Protein AF-A0AAV9IKW8-F1 (afdb_monomer)

Mean predicted aligned error: 5.94 Å

Secondary structure (DSSP, 8-state):
-HHHHHHHTHHHHTTSS--SEEEEE-S-B--HHHHHHHHHHHHTT-SEEEEEEB-TTSBB--TTT-EETTSPBPPS-BTTTTSSSHHHHHHHHTT-EEEEEE--SSEEEEESHHHHTS--------TTTT-----HHHHHHHHHHHTT---EEEEEEEEEBSSTTHHHHHHHHT---PPPPP-TTTTTT----SEEEE-PPPSS-SS-------EEEES--

Organism: NCBI:txid3028027

Sequence (221 aa):
MANLRNAALRPLFENIFPADIVVFINDVFFCASDLAQSIEHLQRGANMVCGLDFDKRISFYDTWVARDLSGKALNNRQKCDMFPSVEDRKLCLQGGCVPVYSCWNGIVAFQAWPLTEHRLRFRLADATSNECPCSECTLFCKDLWNVGAKNICIDSRLRVSYESKVFPMAREFMNSSSSRMDTEELFINVTKPEKFLCEPLNLSSTNLHPFRKQAYWSSTD

pLDDT: mean 87.9, std 14.32, range [33.75, 98.5]

InterPro domains:
  IPR021047 Mannosyltransferase 1, CMT1 [PF11735] (1-143)
  IPR021047 Mannosyltransferase 1, CMT1 [PTHR34144] (1-167)

Solvent-accessible surface area (backbone atoms only — not comparable to full-atom values): 12169 Å² total; per-residue (Å²): 108,27,71,60,56,46,59,72,42,38,45,49,73,70,63,75,45,82,61,68,63,46,75,53,71,54,86,50,46,69,52,70,71,34,50,54,56,48,51,51,43,47,78,66,65,32,32,32,37,18,27,42,24,38,38,94,82,49,20,40,55,56,34,88,42,22,20,35,45,72,18,44,64,35,40,78,24,46,78,44,65,20,43,88,48,70,65,49,22,52,38,32,59,44,55,24,66,32,63,25,53,24,54,44,30,60,29,32,39,30,54,29,57,54,43,66,77,67,59,54,67,50,44,76,49,49,74,88,79,67,46,70,36,40,52,30,55,33,50,40,30,44,52,33,44,72,73,66,49,58,36,28,26,35,28,55,61,26,49,31,10,72,41,82,80,42,31,62,52,52,54,60,77,64,66,58,97,63,80,77,64,83,68,80,70,73,63,66,87,73,67,82,38,73,36,30,59,34,61,58,49,73,93,64,93,68,95,75,76,98,78,72,71,73,44,76,38,74,55,81,125

Nearest PDB structures (foldseek):
  8smp-assembly1_A  TM=6.089E-01  e=1.117E-02  Xenopus laevis
  8x7s-assembly1_C-2  TM=5.260E-01  e=7.146E-03  Thermosynechococcus vestitus BP-1
  2y6p-assembly2_C-2  TM=4.581E-01  e=5.194E-03  Aquifex aeolicus
  7x8k-assembly1_A  TM=5.107E-01  e=4.846E-02  Arabidopsis thaliana
  7d74-assembly1_G  TM=4.889E-01  e=6.255E-02  Homo sapiens

Radius of gyration: 16.93 Å; Cα contacts (8 Å, |Δi|>4): 448; chains: 1; bounding box: 51×36×40 Å

Structure (mmCIF, N/CA/C/O backbone):
data_AF-A0AAV9IKW8-F1
#
_entry.id   AF-A0AAV9IKW8-F1
#
loop_
_atom_site.group_PDB
_atom_site.id
_atom_site.type_symbol
_atom_site.label_atom_id
_atom_site.label_alt_id
_atom_site.label_comp_id
_atom_site.label_asym_id
_atom_site.label_entity_id
_atom_site.label_seq_id
_atom_site.pdbx_PDB_ins_code
_atom_site.Cartn_x
_atom_site.Cartn_y
_atom_site.Cartn_z
_atom_site.occupancy
_atom_site.B_iso_or_equiv
_atom_site.auth_seq_id
_atom_site.auth_comp_id
_atom_site.auth_asym_id
_atom_site.auth_atom_id
_atom_site.pdbx_PDB_model_num
ATOM 1 N N . MET A 1 1 ? 13.239 -7.177 2.975 1.00 84.88 1 MET A N 1
ATOM 2 C CA . MET A 1 1 ? 13.084 -8.575 2.489 1.00 84.88 1 MET A CA 1
ATOM 3 C C . MET A 1 1 ? 13.037 -8.706 0.955 1.00 84.88 1 MET A C 1
ATOM 5 O O . MET A 1 1 ? 12.568 -9.722 0.444 1.00 84.88 1 MET A O 1
ATOM 9 N N . ALA A 1 2 ? 13.591 -7.751 0.195 1.00 92.94 2 ALA A N 1
ATOM 10 C CA . ALA A 1 2 ? 13.437 -7.686 -1.264 1.00 92.94 2 ALA A CA 1
ATOM 11 C C . ALA A 1 2 ? 13.792 -8.983 -2.019 1.00 92.94 2 ALA A C 1
ATOM 13 O O . ALA A 1 2 ? 12.971 -9.504 -2.773 1.00 92.94 2 ALA A O 1
ATOM 14 N N . ASN A 1 3 ? 14.974 -9.553 -1.759 1.00 94.38 3 ASN A N 1
ATOM 15 C CA . ASN A 1 3 ? 15.437 -10.759 -2.453 1.00 94.38 3 ASN A CA 1
ATOM 16 C C . ASN A 1 3 ? 14.502 -11.960 -2.255 1.00 94.38 3 ASN A C 1
ATOM 18 O O . ASN A 1 3 ? 14.260 -12.702 -3.204 1.00 94.38 3 ASN A O 1
ATOM 22 N N . LEU A 1 4 ? 13.940 -12.135 -1.053 1.00 95.62 4 LEU A N 1
ATOM 23 C CA . LEU A 1 4 ? 13.033 -13.248 -0.776 1.00 95.62 4 LEU A CA 1
ATOM 24 C C . LEU A 1 4 ? 11.687 -13.069 -1.487 1.00 95.62 4 LEU A C 1
ATOM 26 O O . LEU A 1 4 ? 11.177 -14.022 -2.070 1.00 95.62 4 LEU A O 1
ATOM 30 N N . ARG A 1 5 ? 11.139 -11.846 -1.502 1.00 96.50 5 ARG A N 1
ATOM 31 C CA . ARG A 1 5 ? 9.894 -11.545 -2.229 1.00 96.50 5 ARG A CA 1
ATOM 32 C C . ARG A 1 5 ? 10.061 -11.768 -3.731 1.00 96.50 5 ARG A C 1
ATOM 34 O O . ARG A 1 5 ? 9.211 -12.393 -4.355 1.00 96.50 5 ARG A O 1
ATOM 41 N N . ASN A 1 6 ? 11.187 -11.332 -4.294 1.00 98.06 6 ASN A N 1
ATOM 42 C CA . ASN A 1 6 ? 11.507 -11.583 -5.698 1.00 98.06 6 ASN A CA 1
ATOM 43 C C . ASN A 1 6 ? 11.687 -13.079 -5.990 1.00 98.06 6 ASN A C 1
ATOM 45 O O . ASN A 1 6 ? 11.251 -13.549 -7.035 1.00 98.06 6 ASN A O 1
ATOM 49 N N . ALA A 1 7 ? 12.297 -13.839 -5.076 1.00 98.00 7 ALA A N 1
ATOM 50 C CA . ALA A 1 7 ? 12.423 -15.285 -5.231 1.00 98.00 7 ALA A CA 1
ATOM 51 C C . ALA A 1 7 ? 11.052 -15.982 -5.232 1.00 98.00 7 ALA A C 1
ATOM 53 O O . ALA A 1 7 ? 10.828 -16.852 -6.069 1.00 98.00 7 ALA A O 1
ATOM 54 N N . ALA A 1 8 ? 10.130 -15.565 -4.357 1.00 97.06 8 ALA A N 1
ATOM 55 C CA . ALA A 1 8 ? 8.763 -16.087 -4.315 1.00 97.06 8 ALA A CA 1
ATOM 56 C C . ALA A 1 8 ? 7.964 -15.771 -5.594 1.00 97.06 8 ALA A C 1
ATOM 58 O O . ALA A 1 8 ? 7.141 -16.574 -6.019 1.00 97.06 8 ALA A O 1
ATOM 59 N N . LEU A 1 9 ? 8.241 -14.633 -6.237 1.00 98.00 9 LEU A N 1
ATOM 60 C CA . LEU A 1 9 ? 7.587 -14.207 -7.479 1.00 98.00 9 LEU A CA 1
ATOM 61 C C . LEU A 1 9 ? 8.232 -14.759 -8.756 1.00 98.00 9 LEU A C 1
ATOM 63 O O . LEU A 1 9 ? 7.746 -14.487 -9.853 1.00 98.00 9 LEU A O 1
ATOM 67 N N . ARG A 1 10 ? 9.299 -15.556 -8.649 1.00 97.81 10 ARG A N 1
ATOM 68 C CA . ARG A 1 10 ? 9.989 -16.120 -9.815 1.00 97.81 10 ARG A CA 1
ATOM 69 C C . ARG A 1 10 ? 9.056 -16.863 -10.787 1.00 97.81 10 ARG A C 1
ATOM 71 O O . ARG A 1 10 ? 9.177 -16.592 -11.978 1.00 97.81 10 ARG A O 1
ATOM 78 N N . PRO A 1 11 ? 8.091 -17.699 -10.342 1.00 97.50 11 PRO A N 1
ATOM 79 C CA . PRO A 1 11 ? 7.174 -18.370 -11.267 1.00 97.50 11 PRO A CA 1
ATOM 80 C C . PRO A 1 11 ? 6.348 -17.405 -12.129 1.00 97.50 11 PRO A C 1
ATOM 82 O O . PRO A 1 11 ? 6.061 -17.719 -13.282 1.00 97.50 11 PRO A O 1
ATOM 85 N N . LEU A 1 12 ? 6.007 -16.225 -11.598 1.00 97.38 12 LEU A N 1
ATOM 86 C CA . LEU A 1 12 ? 5.336 -15.166 -12.352 1.00 97.38 12 LEU A CA 1
ATOM 87 C C . LEU A 1 12 ? 6.302 -14.507 -13.348 1.00 97.38 12 LEU A C 1
ATOM 89 O O . LEU A 1 12 ? 5.959 -14.300 -14.507 1.00 97.38 12 LEU A O 1
ATOM 93 N N . PHE A 1 13 ? 7.530 -14.203 -12.919 1.00 97.12 13 PHE A N 1
ATOM 94 C CA . PHE A 1 13 ? 8.538 -13.552 -13.767 1.00 97.12 13 PHE A CA 1
ATOM 95 C C . PHE A 1 13 ? 8.996 -14.416 -14.945 1.00 97.12 13 PHE A C 1
ATOM 97 O O . PHE A 1 13 ? 9.332 -13.885 -15.999 1.00 97.12 13 PHE A O 1
ATOM 104 N N . GLU A 1 14 ? 9.026 -15.732 -14.752 1.00 96.19 14 GLU A N 1
ATOM 105 C CA . GLU A 1 14 ? 9.415 -16.724 -15.759 1.00 96.19 14 GLU A CA 1
ATOM 106 C C . GLU A 1 14 ? 8.219 -17.218 -16.587 1.00 96.19 14 GLU A C 1
ATOM 108 O O . GLU A 1 14 ? 8.377 -18.106 -17.420 1.00 96.19 14 GLU A O 1
ATOM 113 N N . ASN A 1 15 ? 7.027 -16.644 -16.374 1.00 93.19 15 ASN A N 1
ATOM 114 C CA . ASN A 1 15 ? 5.781 -17.026 -17.041 1.00 93.19 15 ASN A CA 1
ATOM 115 C C . ASN A 1 15 ? 5.429 -18.524 -16.890 1.00 93.19 15 ASN A C 1
ATOM 117 O O . ASN A 1 15 ? 4.788 -19.118 -17.754 1.00 93.19 15 ASN A O 1
ATOM 121 N N . ILE A 1 16 ? 5.858 -19.140 -15.784 1.00 97.00 16 ILE A N 1
ATOM 122 C CA . ILE A 1 16 ? 5.523 -20.522 -15.409 1.00 97.00 16 ILE A CA 1
ATOM 123 C C . ILE A 1 16 ? 4.109 -20.569 -14.821 1.00 97.00 16 ILE A C 1
ATOM 125 O O . ILE A 1 16 ? 3.360 -21.512 -15.067 1.00 97.00 16 ILE A O 1
ATOM 129 N N . PHE A 1 17 ? 3.747 -19.544 -14.047 1.00 95.75 17 PHE A N 1
ATOM 130 C CA . PHE A 1 17 ? 2.418 -19.370 -13.474 1.00 95.75 17 PHE A CA 1
ATOM 131 C C . PHE A 1 17 ? 1.903 -17.961 -13.801 1.00 95.75 17 PHE A C 1
ATOM 133 O O . PHE A 1 17 ? 2.263 -17.009 -13.098 1.00 95.75 17 PHE A O 1
ATOM 140 N N . PRO A 1 18 ? 1.104 -17.798 -14.872 1.00 94.62 18 PRO A N 1
ATOM 141 C CA . PRO A 1 18 ? 0.469 -16.523 -15.164 1.00 94.62 18 PRO A CA 1
ATOM 142 C C . PRO A 1 18 ? -0.596 -16.236 -14.102 1.00 94.62 18 PRO A C 1
ATOM 144 O O . PRO A 1 18 ? -1.413 -17.096 -13.774 1.00 94.62 18 PRO A O 1
ATOM 147 N N . ALA A 1 19 ? -0.575 -15.024 -13.557 1.00 96.44 19 ALA A N 1
ATOM 148 C CA . ALA A 1 19 ? -1.540 -14.562 -12.572 1.00 96.44 19 ALA A CA 1
ATOM 149 C C . ALA A 1 19 ? -1.878 -13.100 -12.842 1.00 96.44 19 ALA A C 1
ATOM 151 O O . ALA A 1 19 ? -0.979 -12.318 -13.142 1.00 96.44 19 ALA A O 1
ATOM 152 N N . ASP A 1 20 ? -3.147 -12.733 -12.675 1.00 96.56 20 ASP A N 1
ATOM 153 C CA . ASP A 1 20 ? -3.602 -11.341 -12.778 1.00 96.56 20 ASP A CA 1
ATOM 154 C C . ASP A 1 20 ? -3.430 -10.589 -11.453 1.00 96.56 20 ASP A C 1
ATOM 156 O O . ASP A 1 20 ? -3.232 -9.376 -11.428 1.00 96.56 20 ASP A O 1
ATOM 160 N N . ILE A 1 21 ? -3.491 -11.316 -10.334 1.00 97.88 21 ILE A N 1
ATOM 161 C CA . ILE A 1 21 ? -3.451 -10.767 -8.979 1.00 97.88 21 ILE A CA 1
ATOM 162 C C . ILE A 1 21 ? -2.432 -11.543 -8.153 1.00 97.88 21 ILE A C 1
ATOM 164 O O . ILE A 1 21 ? -2.422 -12.774 -8.133 1.00 97.88 21 ILE A O 1
ATOM 168 N N . VAL A 1 22 ? -1.595 -10.805 -7.431 1.00 98.12 22 VAL A N 1
ATOM 169 C CA . VAL A 1 22 ? -0.654 -11.338 -6.448 1.00 98.12 22 VAL A CA 1
ATOM 170 C C . VAL A 1 22 ? -1.156 -10.989 -5.057 1.00 98.12 22 VAL A C 1
ATOM 172 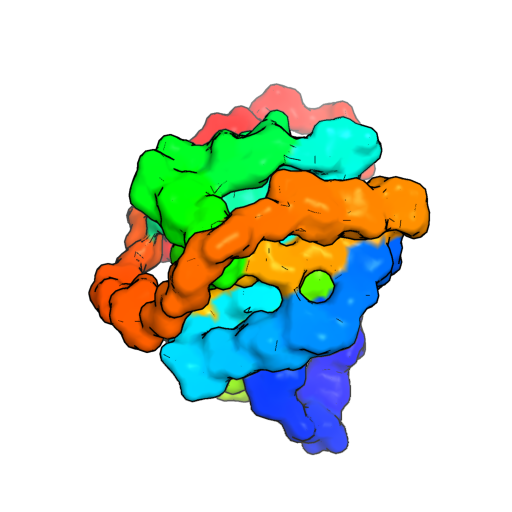O O . VAL A 1 22 ? -1.494 -9.837 -4.794 1.00 98.12 22 VAL A O 1
ATOM 175 N N . VAL A 1 23 ? -1.154 -11.969 -4.152 1.00 98.19 23 VAL A N 1
ATOM 176 C CA . VAL A 1 23 ? -1.463 -11.758 -2.735 1.00 98.19 23 VAL A CA 1
ATOM 177 C C . VAL A 1 23 ? -0.268 -12.177 -1.890 1.00 98.19 23 VAL A C 1
ATOM 179 O O . VAL A 1 23 ? 0.196 -13.313 -1.977 1.00 98.19 23 VAL A O 1
ATOM 182 N N . PHE A 1 24 ? 0.214 -11.267 -1.049 1.00 98.06 24 PHE A N 1
ATOM 183 C CA . PHE A 1 24 ? 1.151 -11.584 0.020 1.00 98.06 24 PHE A CA 1
ATOM 184 C C . PHE A 1 24 ? 0.427 -11.566 1.358 1.00 98.06 24 PHE A C 1
ATOM 186 O O . PHE A 1 24 ? -0.270 -10.608 1.687 1.00 98.06 24 PHE A O 1
ATOM 193 N N . ILE A 1 25 ? 0.651 -12.617 2.141 1.00 97.44 25 ILE A N 1
ATOM 194 C CA . ILE A 1 25 ? 0.097 -12.784 3.480 1.00 97.44 25 ILE A CA 1
ATOM 195 C C . ILE A 1 25 ? 1.272 -13.060 4.414 1.00 97.44 25 ILE A C 1
ATOM 197 O O . ILE A 1 25 ? 2.064 -13.970 4.156 1.00 97.44 25 ILE A O 1
ATOM 201 N N . ASN A 1 26 ? 1.414 -12.254 5.462 1.00 95.06 26 ASN A N 1
ATOM 202 C CA . ASN A 1 26 ? 2.360 -12.522 6.541 1.00 95.06 26 ASN A CA 1
ATOM 203 C C . ASN A 1 26 ? 1.805 -13.630 7.469 1.00 95.06 26 ASN A C 1
ATOM 205 O O . ASN A 1 26 ? 0.792 -14.267 7.191 1.00 95.06 26 ASN A O 1
ATOM 209 N N . ASP A 1 27 ? 2.448 -13.854 8.607 1.00 95.69 27 ASP A N 1
ATOM 210 C CA . ASP A 1 27 ? 2.020 -14.725 9.706 1.00 95.69 27 ASP A CA 1
ATOM 211 C C . ASP A 1 27 ? 0.861 -14.127 10.533 1.00 95.69 27 ASP A C 1
ATOM 213 O O . ASP A 1 27 ? 0.909 -14.047 11.758 1.00 95.69 27 ASP A O 1
ATOM 217 N N . VAL A 1 28 ? -0.204 -13.704 9.849 1.00 97.38 28 VAL A N 1
ATOM 218 C CA . VAL A 1 28 ? -1.364 -13.029 10.445 1.00 97.38 28 VAL A CA 1
ATOM 219 C C . VAL A 1 28 ? -2.627 -13.891 10.429 1.00 97.38 28 VAL A C 1
ATOM 221 O O . VAL A 1 28 ? -2.866 -14.689 9.524 1.00 97.38 28 VAL A O 1
ATOM 224 N N . PHE A 1 29 ? -3.490 -13.669 11.415 1.00 97.88 29 PHE A N 1
ATOM 225 C CA . PHE A 1 29 ? -4.882 -14.100 11.406 1.00 97.88 29 PHE A CA 1
ATOM 226 C C . PHE A 1 29 ? -5.717 -13.120 10.577 1.00 97.88 29 PHE A C 1
ATOM 228 O O . PHE A 1 29 ? -5.618 -11.906 10.760 1.00 97.88 29 PHE A O 1
ATOM 235 N N . PHE A 1 30 ? -6.546 -13.651 9.677 1.00 96.62 30 PHE A N 1
ATOM 236 C CA . PHE A 1 30 ? -7.422 -12.884 8.790 1.00 96.62 30 PHE A CA 1
ATOM 237 C C . PHE A 1 30 ? -8.674 -13.697 8.427 1.00 96.62 30 PHE A C 1
ATOM 239 O O . PHE A 1 30 ? -8.714 -14.917 8.601 1.00 96.62 30 PHE A O 1
ATOM 246 N N . CYS A 1 31 ? -9.705 -13.031 7.902 1.00 95.56 31 CYS A N 1
ATOM 247 C CA . CYS A 1 31 ? -10.876 -13.702 7.339 1.00 95.56 31 CYS A CA 1
ATOM 248 C C . CYS A 1 31 ? -10.790 -13.759 5.813 1.00 95.56 31 CYS A C 1
ATOM 250 O O . CYS A 1 31 ? -10.630 -12.735 5.153 1.00 95.56 31 CYS A O 1
ATOM 252 N N . ALA A 1 32 ? -10.977 -14.953 5.246 1.00 95.69 32 ALA A N 1
ATOM 253 C CA . ALA A 1 32 ? -10.962 -15.154 3.796 1.00 95.69 32 ALA A CA 1
ATOM 254 C C . ALA A 1 32 ? -12.048 -14.336 3.071 1.00 95.69 32 ALA A C 1
ATOM 256 O O . ALA A 1 32 ? -11.801 -13.827 1.983 1.00 95.69 32 ALA A O 1
ATOM 257 N N . SER A 1 33 ? -13.222 -14.158 3.691 1.00 94.19 33 SER A N 1
ATOM 258 C CA . SER A 1 33 ? -14.301 -13.310 3.164 1.00 94.19 33 SER A CA 1
ATOM 259 C C . SER A 1 33 ? -13.897 -11.847 3.021 1.00 94.19 33 SER A C 1
ATOM 261 O O . SER A 1 33 ? -14.364 -11.168 2.111 1.00 94.19 33 SER A O 1
ATOM 263 N N . ASP A 1 34 ? -13.062 -11.363 3.939 1.00 93.50 34 ASP A N 1
ATOM 264 C CA . ASP A 1 34 ? -12.644 -9.967 3.981 1.00 93.50 34 ASP A CA 1
ATOM 265 C C . ASP A 1 34 ? -11.576 -9.755 2.894 1.00 93.50 34 ASP A C 1
ATOM 267 O O . ASP A 1 34 ? -11.669 -8.807 2.124 1.00 93.50 34 ASP A O 1
ATOM 271 N N . LEU A 1 35 ? -10.658 -10.719 2.719 1.00 96.00 35 LEU A N 1
ATOM 272 C CA . LEU A 1 35 ? -9.690 -10.718 1.614 1.00 96.00 35 LEU A CA 1
ATOM 273 C C . LEU A 1 35 ? -10.370 -10.786 0.237 1.00 96.00 35 LEU A C 1
ATOM 275 O O . LEU A 1 35 ? -9.991 -10.048 -0.669 1.00 96.00 35 LEU A O 1
ATOM 279 N N . ALA A 1 36 ? -11.369 -11.656 0.071 1.00 94.50 36 ALA A N 1
ATOM 280 C CA . ALA A 1 36 ? -12.105 -11.775 -1.186 1.00 94.50 36 ALA A CA 1
ATOM 281 C C . ALA A 1 36 ? -12.788 -10.450 -1.569 1.00 94.50 36 ALA A C 1
ATOM 283 O O . ALA A 1 36 ? -12.661 -10.004 -2.705 1.00 94.50 36 ALA A O 1
ATOM 284 N N . GLN A 1 37 ? -13.422 -9.774 -0.604 1.00 90.94 37 GLN A N 1
ATOM 285 C CA . GLN A 1 37 ? -14.013 -8.448 -0.813 1.00 90.94 37 GLN A CA 1
ATOM 286 C C . GLN A 1 37 ? -12.964 -7.380 -1.147 1.00 90.94 37 GLN A C 1
ATOM 288 O O . GLN A 1 37 ? -13.224 -6.502 -1.965 1.00 90.94 37 GLN A O 1
ATOM 293 N N . SER A 1 38 ? -11.769 -7.444 -0.558 1.00 92.12 38 SER A N 1
ATOM 294 C CA . SER A 1 38 ? -10.689 -6.517 -0.910 1.00 92.12 38 SER A CA 1
ATOM 295 C C . SER A 1 38 ? -10.171 -6.725 -2.332 1.00 92.12 38 SER A C 1
ATOM 297 O O . SER A 1 38 ? -9.802 -5.761 -2.997 1.00 92.12 38 SER A O 1
ATOM 299 N N . ILE A 1 39 ? -10.183 -7.963 -2.834 1.00 94.69 39 ILE A N 1
ATOM 300 C CA . ILE A 1 39 ? -9.837 -8.270 -4.228 1.00 94.69 39 ILE A CA 1
ATOM 301 C C . ILE A 1 39 ? -10.847 -7.647 -5.207 1.00 94.69 39 ILE A C 1
ATOM 303 O O . ILE A 1 39 ? -10.447 -7.209 -6.286 1.00 94.69 39 ILE A O 1
ATOM 307 N N . GLU A 1 40 ? -12.124 -7.512 -4.839 1.00 91.25 40 GLU A N 1
ATOM 308 C CA . GLU A 1 40 ? -13.124 -6.830 -5.680 1.00 91.25 40 GLU A CA 1
ATOM 309 C C . GLU A 1 40 ? -12.748 -5.361 -5.951 1.00 91.25 40 GLU A C 1
ATOM 311 O O . GLU A 1 40 ? -13.018 -4.849 -7.037 1.00 91.25 40 GLU A O 1
ATOM 316 N N . HIS A 1 41 ? -12.047 -4.682 -5.031 1.00 91.44 41 HIS A N 1
ATOM 317 C CA . HIS A 1 41 ? -11.538 -3.330 -5.293 1.00 91.44 41 HIS A CA 1
ATOM 318 C C . HIS A 1 41 ? -10.530 -3.305 -6.451 1.00 91.44 41 HIS A C 1
ATOM 320 O O . HIS A 1 41 ? -10.526 -2.346 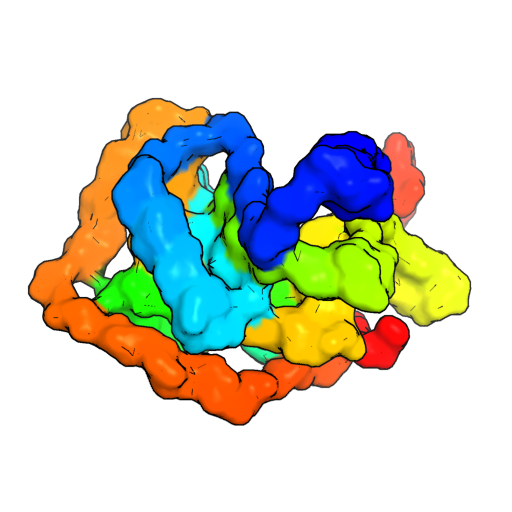-7.223 1.00 91.44 41 HIS A O 1
ATOM 326 N N . LEU A 1 42 ? -9.722 -4.360 -6.629 1.00 93.69 42 LEU A N 1
ATOM 327 C CA . LEU A 1 42 ? -8.782 -4.467 -7.753 1.00 93.69 42 LEU A CA 1
ATOM 328 C C . LEU A 1 42 ? -9.512 -4.581 -9.096 1.00 93.69 42 LEU A C 1
ATOM 330 O O . LEU A 1 42 ? -9.051 -4.040 -10.098 1.00 93.69 42 LEU A O 1
ATOM 334 N N . GLN A 1 43 ? -10.668 -5.249 -9.113 1.00 89.25 43 GLN A N 1
ATOM 335 C CA . GLN A 1 43 ? -11.528 -5.352 -10.297 1.00 89.25 43 GLN A CA 1
ATOM 336 C C . GLN A 1 43 ? -12.238 -4.027 -10.612 1.00 89.25 43 GLN A C 1
ATOM 338 O O . GLN A 1 43 ? -12.583 -3.766 -11.760 1.00 89.25 43 GLN A O 1
ATOM 343 N N . ARG A 1 44 ? -12.410 -3.169 -9.600 1.00 87.94 44 ARG A N 1
ATOM 344 C CA . ARG A 1 44 ? -13.012 -1.831 -9.701 1.00 87.94 44 ARG A CA 1
ATOM 345 C C . ARG A 1 44 ? -11.978 -0.710 -9.866 1.00 87.94 44 ARG A C 1
ATOM 347 O O . ARG A 1 44 ? -12.277 0.454 -9.620 1.00 87.94 44 ARG A O 1
ATOM 354 N N . GLY A 1 45 ? -10.759 -1.049 -10.284 1.00 89.31 45 GLY A N 1
ATOM 355 C CA . GLY A 1 45 ? -9.736 -0.077 -10.669 1.00 89.31 45 GLY A CA 1
ATOM 356 C C . GLY A 1 45 ? -8.673 0.228 -9.615 1.00 89.31 45 GLY A C 1
ATOM 357 O O . GLY A 1 45 ? -7.774 1.018 -9.908 1.00 89.31 45 GLY A O 1
ATOM 358 N N . ALA A 1 46 ? -8.704 -0.394 -8.430 1.00 93.50 46 ALA A N 1
ATOM 359 C CA . ALA A 1 46 ? -7.554 -0.358 -7.530 1.00 93.50 46 ALA A CA 1
ATOM 360 C C . ALA A 1 46 ? -6.370 -1.134 -8.137 1.00 93.50 46 ALA A C 1
ATOM 362 O O . ALA A 1 46 ? -6.537 -2.149 -8.815 1.00 93.50 46 ALA A O 1
ATOM 363 N N . ASN A 1 47 ? -5.150 -0.676 -7.876 1.00 96.25 47 ASN A N 1
ATOM 364 C CA . ASN A 1 47 ? -3.931 -1.376 -8.277 1.00 96.25 47 ASN A CA 1
ATOM 365 C C . ASN A 1 47 ? -3.311 -2.169 -7.128 1.00 96.25 47 ASN A C 1
ATOM 367 O O . ASN A 1 47 ? -2.652 -3.174 -7.386 1.00 96.25 47 ASN A O 1
ATOM 371 N N . MET A 1 48 ? -3.535 -1.745 -5.884 1.00 98.00 48 MET A N 1
ATOM 372 C CA . MET A 1 48 ? -3.025 -2.401 -4.684 1.00 98.00 48 MET A CA 1
ATOM 373 C C . MET A 1 48 ? -3.945 -2.104 -3.499 1.00 98.00 48 MET A C 1
ATOM 375 O O . MET A 1 48 ? -4.379 -0.969 -3.310 1.00 98.00 48 MET A O 1
ATOM 379 N N . VAL A 1 49 ? -4.245 -3.131 -2.710 1.00 97.81 49 VAL A N 1
ATOM 380 C CA . VAL A 1 49 ? -5.142 -3.068 -1.555 1.00 97.81 49 VAL A CA 1
ATOM 381 C C . VAL A 1 49 ? -4.471 -3.752 -0.375 1.00 97.81 49 VAL A C 1
ATOM 383 O O . VAL A 1 49 ? -4.122 -4.930 -0.461 1.00 97.81 49 VAL A O 1
ATOM 386 N N . CYS A 1 50 ? -4.291 -3.024 0.723 1.00 98.19 50 CYS A N 1
ATOM 387 C CA . CYS A 1 50 ? -3.704 -3.543 1.957 1.00 98.19 50 CYS A CA 1
ATOM 388 C C . CYS A 1 50 ? -4.752 -3.695 3.064 1.00 98.19 50 CYS A C 1
ATOM 390 O O . CYS A 1 50 ? -5.784 -3.020 3.054 1.00 98.19 50 CYS A O 1
ATOM 392 N N . GLY A 1 51 ? -4.464 -4.558 4.037 1.00 96.56 51 GLY A N 1
ATOM 393 C CA . GLY A 1 51 ? -5.261 -4.683 5.255 1.00 96.56 51 GLY A CA 1
ATOM 394 C C . GLY A 1 51 ? -4.946 -3.633 6.326 1.00 96.56 51 GLY A C 1
ATOM 395 O O . GLY A 1 51 ? -4.030 -2.825 6.202 1.00 96.56 51 GLY A O 1
ATOM 396 N N . LEU A 1 52 ? -5.704 -3.671 7.421 1.00 95.69 52 LEU A N 1
ATOM 397 C CA . LEU A 1 52 ? -5.414 -2.985 8.677 1.00 95.69 52 LEU A CA 1
ATOM 398 C C . LEU A 1 52 ? -4.839 -3.975 9.690 1.00 95.69 52 LEU A C 1
ATOM 400 O O . LEU A 1 52 ? -5.536 -4.878 10.149 1.00 95.69 52 LEU A O 1
ATOM 404 N N . ASP A 1 53 ? -3.579 -3.763 10.057 1.00 94.44 53 ASP A N 1
ATOM 405 C CA . ASP A 1 53 ? -2.825 -4.591 10.998 1.00 94.44 53 ASP A CA 1
ATOM 406 C C . ASP A 1 53 ? -2.896 -4.017 12.422 1.00 94.44 53 ASP A C 1
ATOM 408 O O . ASP A 1 53 ? -2.561 -2.846 12.635 1.00 94.44 53 ASP A O 1
ATOM 412 N N . PHE A 1 54 ? -3.351 -4.822 13.389 1.00 95.75 54 PHE A N 1
ATOM 413 C CA . PHE A 1 54 ? -3.596 -4.398 14.771 1.00 95.75 54 PHE A CA 1
ATOM 414 C C . PHE A 1 54 ? -2.673 -5.073 15.794 1.00 95.75 54 PHE A C 1
ATOM 416 O O . PHE A 1 54 ? -2.544 -6.302 15.848 1.00 95.75 54 PHE A O 1
ATOM 423 N N . ASP A 1 55 ? -2.113 -4.243 16.682 1.00 95.12 55 ASP A N 1
ATOM 424 C CA . ASP A 1 55 ? -1.335 -4.671 17.847 1.00 95.12 55 ASP A CA 1
ATOM 425 C C . ASP A 1 55 ? -2.227 -5.079 19.041 1.00 95.12 55 ASP A C 1
ATOM 427 O O . ASP A 1 55 ? -3.452 -4.938 19.027 1.00 95.12 55 ASP A O 1
ATOM 431 N N . LYS A 1 56 ? -1.602 -5.540 20.134 1.00 94.75 56 LYS A N 1
ATOM 432 C CA . LYS A 1 56 ? -2.276 -5.920 21.396 1.00 94.75 56 LYS A CA 1
ATOM 433 C C . LYS A 1 56 ? -3.162 -4.834 22.011 1.00 94.75 56 LYS A C 1
ATOM 435 O O . LYS A 1 56 ? -3.997 -5.139 22.858 1.00 94.75 56 LYS A O 1
ATOM 440 N N . ARG A 1 57 ? -2.949 -3.567 21.654 1.00 94.19 57 ARG A N 1
ATOM 441 C CA . ARG A 1 57 ? -3.722 -2.419 22.140 1.00 94.19 57 ARG A CA 1
ATOM 442 C C . ARG A 1 57 ? -4.847 -2.054 21.173 1.00 94.19 57 ARG A C 1
ATOM 444 O O . ARG A 1 57 ? -5.490 -1.034 21.388 1.00 94.19 57 ARG A O 1
ATOM 451 N N . ILE A 1 58 ? -5.096 -2.853 20.131 1.00 94.00 58 ILE A N 1
ATOM 452 C CA . ILE A 1 58 ? -6.047 -2.552 19.048 1.00 94.00 58 ILE A CA 1
ATOM 453 C C . ILE A 1 58 ? -5.691 -1.225 18.355 1.00 94.00 58 ILE A C 1
ATOM 455 O O . ILE A 1 58 ? -6.546 -0.497 17.851 1.00 94.00 58 ILE A O 1
ATOM 459 N N . SER A 1 59 ? -4.400 -0.894 18.337 1.00 95.38 59 SER A N 1
ATOM 460 C CA . SER A 1 59 ? -3.861 0.235 17.588 1.00 95.38 59 SER A CA 1
ATOM 461 C C . SER A 1 59 ? -3.262 -0.254 16.277 1.00 95.38 59 SER A C 1
ATOM 463 O O . SER A 1 59 ? -2.724 -1.360 16.209 1.00 95.38 59 SER A O 1
ATOM 465 N N . PHE A 1 60 ? -3.303 0.596 15.251 1.00 95.88 60 PHE A N 1
ATOM 466 C CA . PHE A 1 60 ? -2.624 0.339 13.984 1.00 95.88 60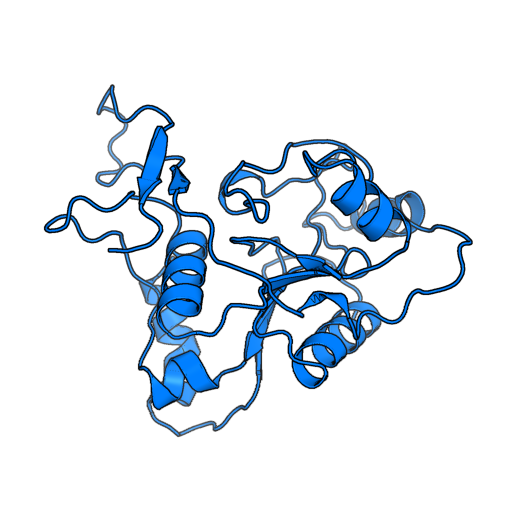 PHE A CA 1
ATOM 467 C C . PHE A 1 60 ? -1.131 0.091 14.195 1.00 95.88 60 PHE A C 1
ATOM 469 O O . PHE A 1 60 ? -0.419 0.956 14.711 1.00 95.88 60 PHE A O 1
ATOM 476 N N . TYR A 1 61 ? -0.664 -1.093 13.820 1.00 94.12 61 TYR A N 1
ATOM 477 C CA . TYR A 1 61 ? 0.690 -1.548 14.103 1.00 94.12 61 TYR A CA 1
ATOM 478 C C . TYR A 1 61 ? 1.708 -1.022 13.085 1.00 94.12 61 TYR A C 1
ATOM 480 O O . TYR A 1 61 ? 2.712 -0.414 13.452 1.00 94.12 61 TYR A O 1
ATOM 488 N N . ASP A 1 62 ? 1.437 -1.230 11.801 1.00 88.88 62 ASP A N 1
ATOM 489 C CA . ASP A 1 62 ? 2.435 -1.171 10.733 1.00 88.88 62 ASP A CA 1
ATOM 490 C C . ASP A 1 62 ? 2.591 0.250 10.137 1.00 88.88 62 ASP A C 1
ATOM 492 O O . ASP A 1 62 ? 2.370 0.520 8.954 1.00 88.88 62 ASP A O 1
ATOM 496 N N . THR A 1 63 ? 2.960 1.201 11.005 1.00 91.19 63 THR A N 1
ATOM 497 C CA . THR A 1 63 ? 3.099 2.635 10.679 1.00 91.19 63 THR A CA 1
ATOM 498 C C . THR A 1 63 ? 4.311 2.953 9.805 1.00 91.19 63 THR A C 1
ATOM 500 O O . THR A 1 63 ? 4.328 3.975 9.124 1.00 91.19 63 THR A O 1
ATOM 503 N N . TRP A 1 64 ? 5.339 2.102 9.807 1.00 87.12 64 TRP A N 1
ATOM 504 C CA . TRP A 1 64 ? 6.626 2.388 9.161 1.00 87.12 64 TRP A CA 1
ATOM 505 C C . TRP A 1 64 ? 6.589 2.282 7.628 1.00 87.12 64 TRP A C 1
ATOM 507 O O . TRP A 1 64 ? 7.421 2.885 6.953 1.00 87.12 64 TRP A O 1
ATOM 517 N N . VAL A 1 65 ? 5.599 1.583 7.061 1.00 91.69 65 VAL A N 1
ATOM 518 C CA . VAL A 1 65 ? 5.392 1.466 5.601 1.00 91.69 65 VAL A CA 1
ATOM 519 C C . VAL A 1 65 ? 4.188 2.253 5.086 1.00 91.69 65 VAL A C 1
ATOM 521 O O . VAL A 1 65 ? 4.053 2.442 3.875 1.00 91.69 65 VAL A O 1
ATOM 524 N N . ALA A 1 66 ? 3.309 2.701 5.983 1.00 95.81 66 ALA A N 1
ATOM 525 C CA . ALA A 1 66 ? 2.017 3.269 5.626 1.00 95.81 66 ALA A CA 1
ATOM 526 C C . ALA A 1 66 ? 2.073 4.798 5.526 1.00 95.81 66 ALA A C 1
ATOM 528 O O . ALA A 1 66 ? 2.448 5.480 6.489 1.00 95.81 66 ALA A O 1
ATOM 529 N N . ARG A 1 67 ? 1.684 5.348 4.374 1.00 96.88 67 ARG A N 1
ATOM 530 C CA . ARG A 1 67 ? 1.648 6.793 4.118 1.00 96.88 67 ARG A CA 1
ATOM 531 C C . ARG A 1 67 ? 0.310 7.199 3.530 1.00 96.88 67 ARG A C 1
ATOM 533 O O . ARG A 1 67 ? -0.118 6.587 2.560 1.00 96.88 67 ARG A O 1
ATOM 540 N N . ASP A 1 68 ? -0.315 8.238 4.074 1.00 95.56 68 ASP A N 1
ATOM 541 C CA . ASP A 1 68 ? -1.534 8.803 3.495 1.00 95.56 68 ASP A CA 1
ATOM 542 C C . ASP A 1 68 ? -1.259 9.379 2.097 1.00 95.56 68 ASP A C 1
ATOM 544 O O . ASP A 1 68 ? -0.111 9.448 1.644 1.00 95.56 68 ASP A O 1
ATOM 548 N N . LEU A 1 69 ? -2.310 9.792 1.391 1.00 93.94 69 LEU A N 1
ATOM 549 C CA . LEU A 1 69 ? -2.170 10.307 0.029 1.00 93.94 69 LEU A CA 1
ATOM 550 C C . LEU A 1 69 ? -1.344 11.607 -0.052 1.00 93.94 69 LEU A C 1
ATOM 552 O O . LEU A 1 69 ? -0.813 11.933 -1.108 1.00 93.94 69 LEU A O 1
ATOM 556 N N . SER A 1 70 ? -1.180 12.324 1.067 1.00 93.50 70 SER A N 1
ATOM 557 C CA . SER A 1 70 ? -0.307 13.500 1.180 1.00 93.50 70 SER A CA 1
ATOM 558 C C . SER A 1 70 ? 1.152 13.152 1.504 1.00 93.50 70 SER A C 1
ATOM 560 O O . SER A 1 70 ? 1.989 14.043 1.651 1.00 93.50 70 SER A O 1
ATOM 562 N N . GLY A 1 71 ? 1.468 11.861 1.631 1.00 94.31 71 GLY A N 1
ATOM 563 C CA . GLY A 1 71 ? 2.794 11.358 1.958 1.00 94.31 71 GLY A CA 1
ATOM 564 C C . GLY A 1 71 ? 3.129 11.384 3.453 1.00 94.31 71 GLY A C 1
ATOM 565 O O . GLY A 1 71 ? 4.283 11.141 3.808 1.00 94.31 71 GLY A O 1
ATOM 566 N N . LYS A 1 72 ? 2.178 11.660 4.354 1.00 94.00 72 LYS A N 1
ATOM 567 C CA . LYS A 1 72 ? 2.408 11.650 5.812 1.00 94.00 72 LYS A CA 1
ATOM 568 C C . LYS A 1 72 ? 2.293 10.240 6.375 1.00 94.00 72 LYS A C 1
ATOM 570 O O . LYS A 1 72 ? 1.509 9.438 5.885 1.00 94.00 72 LYS A O 1
ATOM 575 N N . ALA A 1 73 ? 3.041 9.937 7.435 1.00 93.62 73 ALA A N 1
ATOM 576 C CA . ALA A 1 73 ? 2.889 8.664 8.139 1.00 93.62 73 ALA A CA 1
ATOM 577 C C . ALA A 1 73 ? 1.508 8.528 8.790 1.00 93.62 73 ALA A C 1
ATOM 579 O O . ALA A 1 73 ? 0.989 9.472 9.392 1.00 93.62 73 ALA A O 1
ATOM 580 N N . LEU A 1 74 ? 0.949 7.321 8.698 1.00 95.62 74 LEU A N 1
ATOM 581 C CA . LEU A 1 74 ? -0.169 6.915 9.541 1.00 95.62 74 LEU A CA 1
ATOM 582 C C . LEU A 1 74 ? 0.327 6.724 10.979 1.00 95.62 74 LEU A C 1
ATOM 584 O O . LEU A 1 74 ? 1.488 6.393 11.222 1.00 95.62 74 LEU A O 1
ATOM 588 N N . ASN A 1 75 ? -0.564 6.926 11.945 1.00 94.38 75 ASN A N 1
ATOM 589 C CA . ASN A 1 75 ? -0.213 6.930 13.363 1.00 94.38 75 ASN A CA 1
ATOM 590 C C . ASN A 1 75 ? -0.611 5.625 14.063 1.00 94.38 75 ASN A C 1
ATOM 592 O O . ASN A 1 75 ? -1.645 5.042 13.748 1.00 94.38 75 ASN A O 1
ATOM 596 N N . ASN A 1 76 ? 0.142 5.215 15.090 1.00 95.50 76 ASN A N 1
ATOM 597 C CA . ASN A 1 76 ? -0.259 4.119 15.980 1.00 95.50 76 ASN A CA 1
ATOM 598 C C . ASN A 1 76 ? -1.414 4.595 16.875 1.00 95.50 76 ASN A C 1
ATOM 600 O O . ASN A 1 76 ? -1.221 5.128 17.969 1.00 95.50 76 ASN A O 1
ATOM 604 N N . ARG A 1 77 ? -2.632 4.487 16.350 1.00 95.44 77 ARG A N 1
ATOM 605 C CA . ARG A 1 77 ? -3.875 4.913 16.991 1.00 95.44 77 ARG A CA 1
ATOM 606 C C . ARG A 1 77 ? -4.932 3.836 16.808 1.00 95.44 77 ARG A C 1
ATOM 608 O O . ARG A 1 77 ? -4.849 3.013 15.898 1.00 95.44 77 ARG A O 1
ATOM 615 N N . GLN A 1 78 ? -5.907 3.854 17.703 1.00 92.62 78 GLN A N 1
ATOM 616 C CA . GLN A 1 78 ? -7.073 2.989 17.636 1.00 92.62 78 GLN A CA 1
ATOM 617 C C . GLN A 1 78 ? -8.103 3.545 16.648 1.00 92.62 78 GLN A C 1
ATOM 619 O O . GLN A 1 78 ? -8.096 4.730 16.310 1.00 92.62 78 GLN A O 1
ATOM 624 N N . LYS A 1 79 ? -9.043 2.687 16.256 1.00 86.88 79 LYS A N 1
ATOM 625 C CA . LYS A 1 79 ? -10.141 3.005 15.337 1.00 86.88 79 LYS A CA 1
ATOM 626 C C . LYS A 1 79 ? -9.575 3.544 14.029 1.00 86.88 79 LYS A C 1
ATOM 628 O O . LYS A 1 79 ? -8.538 3.073 13.595 1.00 86.88 79 LYS A O 1
ATOM 633 N N . CYS A 1 80 ? -10.224 4.532 13.427 1.00 92.50 80 CYS A N 1
ATOM 634 C CA . CYS A 1 80 ? -9.736 5.185 12.222 1.00 92.50 80 CYS A CA 1
ATOM 635 C C . CYS A 1 80 ? -8.801 6.369 12.499 1.00 92.50 80 CYS A C 1
ATOM 637 O O . CYS A 1 80 ? -8.331 6.988 11.554 1.00 92.50 80 CYS A O 1
ATOM 639 N N . ASP A 1 81 ? -8.471 6.682 13.760 1.00 94.56 81 ASP A N 1
ATOM 640 C CA . ASP A 1 81 ? -7.640 7.849 14.104 1.00 94.56 81 ASP A CA 1
ATOM 641 C C . ASP A 1 81 ? -6.171 7.724 13.654 1.00 94.56 81 ASP A C 1
ATOM 643 O O . ASP A 1 81 ? -5.382 8.649 13.866 1.00 94.56 81 ASP A O 1
ATOM 647 N N . MET A 1 82 ? -5.780 6.607 13.024 1.00 94.69 82 MET A N 1
ATOM 648 C CA . MET A 1 82 ? -4.470 6.483 12.381 1.00 94.69 82 MET A CA 1
ATOM 649 C C . MET A 1 82 ? -4.321 7.424 11.181 1.00 94.69 82 MET A C 1
ATOM 651 O O . MET A 1 82 ? -3.206 7.882 10.916 1.00 94.69 82 MET A O 1
ATOM 655 N N . PHE A 1 83 ? -5.425 7.734 10.494 1.00 95.94 83 PHE A N 1
ATOM 656 C CA . PHE A 1 83 ? -5.439 8.605 9.324 1.00 95.94 83 PHE A CA 1
ATOM 657 C C . PHE A 1 83 ? -5.348 10.084 9.737 1.00 95.94 83 PHE A C 1
ATOM 659 O O . PHE A 1 83 ? -6.137 10.543 10.570 1.00 95.94 83 PHE A O 1
ATOM 666 N N . PRO A 1 84 ? -4.405 10.872 9.189 1.00 93.69 84 PRO A N 1
ATOM 667 C CA . PRO A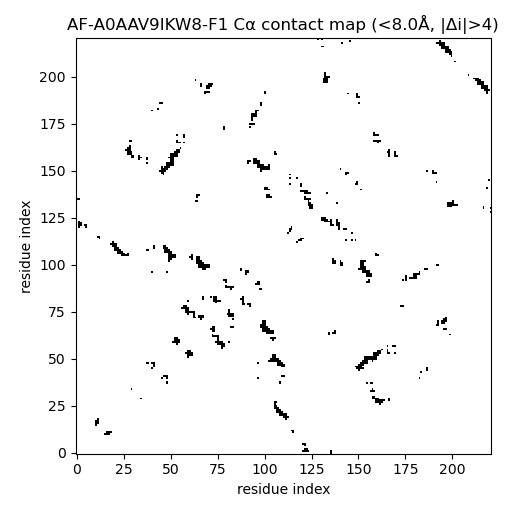 1 84 ? -4.311 12.296 9.505 1.00 93.69 84 PRO A CA 1
ATOM 668 C C . PRO A 1 84 ? -5.525 13.120 9.044 1.00 93.69 84 PRO A C 1
ATOM 670 O O . PRO A 1 84 ? -5.966 13.989 9.796 1.00 93.69 84 PRO A O 1
ATOM 673 N N . SER A 1 85 ? -6.067 12.845 7.852 1.00 93.88 85 SER A N 1
ATOM 674 C CA . SER A 1 85 ? -7.232 13.543 7.282 1.00 93.88 85 SER A CA 1
ATOM 675 C C . SER A 1 85 ? -8.543 13.123 7.956 1.00 93.88 85 SER A C 1
ATOM 677 O O . SER A 1 85 ? -8.743 11.962 8.310 1.00 93.88 85 SER A O 1
ATOM 679 N N . VAL A 1 86 ? -9.459 14.081 8.129 1.00 93.69 86 VAL A N 1
ATOM 680 C CA . VAL A 1 86 ? -10.803 13.831 8.676 1.00 93.69 86 VAL A CA 1
ATOM 681 C C . VAL A 1 86 ? -11.661 13.046 7.679 1.00 93.69 86 VAL A C 1
ATOM 683 O O . VAL A 1 86 ? -12.456 12.192 8.073 1.00 93.69 86 VAL A O 1
ATOM 686 N N . GLU A 1 87 ? -11.477 13.305 6.390 1.00 91.62 87 GLU A N 1
ATOM 687 C CA . GLU A 1 87 ? -12.152 12.638 5.282 1.00 91.62 87 GLU A CA 1
ATOM 688 C C . GLU A 1 87 ? -11.759 11.157 5.228 1.00 91.62 87 GLU A C 1
ATOM 690 O O . GLU A 1 87 ? -12.636 10.291 5.215 1.00 91.62 87 GLU A O 1
ATOM 695 N N . ASP A 1 88 ? -10.461 10.863 5.330 1.00 93.50 88 ASP A N 1
ATOM 696 C CA . ASP A 1 88 ? -9.929 9.497 5.385 1.00 93.50 88 ASP A CA 1
ATOM 697 C C . ASP A 1 88 ? -10.457 8.730 6.606 1.00 93.50 88 ASP A C 1
ATOM 699 O O . ASP A 1 88 ? -10.867 7.570 6.504 1.00 93.50 88 ASP A O 1
ATOM 703 N N . ARG A 1 89 ? -10.526 9.390 7.773 1.00 94.00 89 ARG A N 1
ATOM 704 C CA . ARG A 1 89 ? -11.134 8.807 8.983 1.00 94.00 89 ARG A CA 1
ATOM 705 C C . ARG A 1 89 ? -12.588 8.437 8.755 1.00 94.00 89 ARG A C 1
ATOM 707 O O . 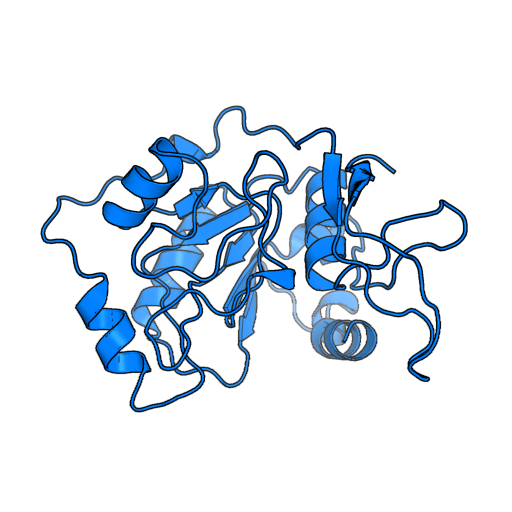ARG A 1 89 ? -13.005 7.343 9.134 1.00 94.00 89 ARG A O 1
ATOM 714 N N . LYS A 1 90 ? -13.366 9.347 8.166 1.00 91.25 90 LYS A N 1
ATOM 715 C CA . LYS A 1 90 ? -14.786 9.128 7.882 1.00 91.25 90 LYS A CA 1
ATOM 716 C C . LYS A 1 90 ? -14.966 7.936 6.948 1.00 91.25 90 LYS A C 1
ATOM 718 O O . LYS A 1 90 ? -15.793 7.074 7.236 1.00 91.25 90 LYS A O 1
ATOM 723 N N . LEU A 1 91 ? -14.159 7.858 5.894 1.00 89.44 91 LEU A N 1
ATOM 724 C CA . LEU A 1 91 ? -14.199 6.761 4.937 1.00 89.44 91 LEU A CA 1
ATOM 725 C C . LEU A 1 91 ? -13.835 5.413 5.577 1.00 89.44 91 LEU A C 1
ATOM 727 O O . LEU A 1 91 ? -14.538 4.422 5.382 1.00 89.44 91 LEU A O 1
ATOM 731 N N . CYS A 1 92 ? -12.793 5.384 6.409 1.00 92.19 92 CYS A N 1
ATOM 732 C CA . CYS A 1 92 ? -12.432 4.205 7.193 1.00 92.19 92 CYS A CA 1
ATOM 733 C C . CYS A 1 92 ? -13.574 3.764 8.131 1.00 92.19 92 CYS A C 1
ATOM 735 O O . CYS A 1 92 ? -13.894 2.579 8.207 1.00 92.19 92 CYS A O 1
ATOM 737 N N . LEU A 1 93 ? -14.245 4.701 8.817 1.00 90.50 93 LEU A N 1
ATOM 738 C CA . LEU A 1 93 ? -15.359 4.385 9.728 1.00 90.50 93 LEU A CA 1
ATOM 739 C C . LEU A 1 93 ? -16.582 3.818 8.989 1.00 90.50 93 LEU A C 1
ATOM 741 O O . LEU A 1 93 ? -17.404 3.117 9.585 1.00 90.50 93 LEU A O 1
ATOM 745 N N . GLN A 1 94 ? -16.703 4.117 7.698 1.00 87.81 94 GLN A N 1
ATOM 746 C CA . GLN A 1 94 ? -17.752 3.615 6.813 1.00 87.81 94 GLN A CA 1
ATOM 747 C C . GLN A 1 94 ? -17.413 2.256 6.179 1.00 87.81 94 GLN A C 1
ATOM 749 O O . GLN A 1 94 ? -18.217 1.737 5.408 1.00 87.81 94 GLN A O 1
ATOM 754 N N . GLY A 1 95 ? -16.258 1.660 6.496 1.00 86.62 95 GLY A N 1
ATOM 755 C CA . GLY A 1 95 ? -15.856 0.381 5.912 1.00 86.62 95 GLY A CA 1
ATOM 756 C C . GLY A 1 95 ? -15.329 0.500 4.477 1.00 86.62 95 GLY A C 1
ATOM 757 O O . GLY A 1 95 ? -15.372 -0.483 3.744 1.00 86.62 95 GLY A O 1
ATOM 758 N N . GLY A 1 96 ? -14.892 1.692 4.054 1.00 87.62 96 GLY A N 1
ATOM 759 C CA . GLY A 1 96 ? -14.377 1.937 2.706 1.00 87.62 96 GLY A CA 1
ATOM 760 C C . GLY A 1 96 ? -12.896 1.585 2.525 1.00 87.62 96 GLY A C 1
ATOM 761 O O . GLY A 1 96 ? -12.184 1.294 3.496 1.00 87.62 96 GLY A O 1
ATOM 762 N N . CYS A 1 97 ? -12.433 1.666 1.271 1.00 91.44 97 CYS A N 1
ATOM 763 C CA . CYS A 1 97 ? -11.012 1.595 0.925 1.00 91.44 97 CYS A CA 1
ATOM 764 C C . CYS A 1 97 ? -10.408 3.001 0.914 1.00 91.44 97 CYS A C 1
ATOM 766 O O . CYS A 1 97 ? -10.757 3.815 0.062 1.00 91.44 97 CYS A O 1
ATOM 768 N N . VAL A 1 98 ? -9.522 3.301 1.862 1.00 94.12 98 VAL A N 1
ATOM 769 C CA . VAL A 1 98 ? -8.937 4.640 2.024 1.00 94.12 98 VAL A CA 1
ATOM 770 C C . VAL A 1 98 ? -7.728 4.807 1.101 1.00 94.12 98 VAL A C 1
ATOM 772 O O . VAL A 1 98 ? -6.789 4.020 1.244 1.00 94.12 98 VAL A O 1
ATOM 775 N N . PRO A 1 99 ? -7.711 5.786 0.174 1.00 94.88 99 PRO A N 1
ATOM 776 C CA . PRO A 1 99 ? -6.572 6.019 -0.712 1.00 94.88 99 PRO A CA 1
ATOM 777 C C . PRO A 1 99 ? -5.301 6.383 0.061 1.00 94.88 99 PRO A C 1
ATOM 779 O O . PRO A 1 99 ? -5.319 7.210 0.971 1.00 94.88 99 PRO A O 1
ATOM 782 N N . VAL A 1 100 ? -4.175 5.783 -0.317 1.00 96.31 100 VAL A N 1
ATOM 783 C CA . VAL A 1 100 ? -2.883 5.977 0.352 1.00 96.31 100 VAL A CA 1
ATOM 784 C C . VAL A 1 100 ? -1.751 6.062 -0.661 1.00 96.31 100 VAL A C 1
ATOM 786 O O . VAL A 1 100 ? -1.846 5.540 -1.768 1.00 96.31 100 VAL A O 1
ATOM 789 N N . TYR A 1 101 ? -0.643 6.693 -0.278 1.00 96.81 101 TYR A N 1
ATOM 790 C CA . TYR A 1 101 ? 0.575 6.651 -1.081 1.00 96.81 101 TYR A CA 1
ATOM 791 C C . TYR A 1 101 ? 1.275 5.291 -0.970 1.00 96.81 101 TYR A C 1
ATOM 793 O O . TYR A 1 101 ? 1.757 4.761 -1.968 1.00 96.81 101 TYR A O 1
ATOM 801 N N . SER A 1 102 ? 1.333 4.704 0.226 1.00 97.50 102 SER A N 1
ATOM 802 C CA . SER A 1 102 ? 1.955 3.393 0.421 1.00 97.50 102 SER A CA 1
ATOM 803 C C . SER A 1 102 ? 1.324 2.624 1.573 1.00 97.50 102 SER A C 1
ATOM 805 O O . SER A 1 102 ? 0.876 3.225 2.550 1.00 97.50 102 SER A O 1
ATOM 807 N N . CYS A 1 103 ? 1.318 1.295 1.471 1.00 97.50 103 CYS A N 1
ATOM 808 C CA . CYS A 1 103 ? 0.850 0.376 2.507 1.00 97.50 103 CYS A CA 1
ATOM 809 C C . CYS A 1 103 ? 1.450 -1.031 2.310 1.00 97.50 103 CYS A C 1
ATOM 811 O O . CYS A 1 103 ? 2.008 -1.335 1.254 1.00 97.50 103 CYS A O 1
ATOM 813 N N . TRP A 1 104 ? 1.361 -1.890 3.332 1.00 95.94 104 TRP A N 1
ATOM 814 C CA . TRP A 1 104 ? 1.676 -3.327 3.221 1.00 95.94 104 TRP A CA 1
ATOM 815 C C . TRP A 1 104 ? 0.890 -4.146 4.254 1.00 95.94 104 TRP A C 1
ATOM 817 O O . TRP A 1 104 ? 0.158 -5.054 3.887 1.00 95.94 104 TRP A O 1
ATOM 827 N N . ASN A 1 105 ? 0.998 -3.774 5.534 1.00 91.56 105 ASN A N 1
ATOM 828 C CA . ASN A 1 105 ? 0.027 -3.998 6.612 1.00 91.56 105 ASN A CA 1
ATOM 829 C C . ASN A 1 105 ? -0.4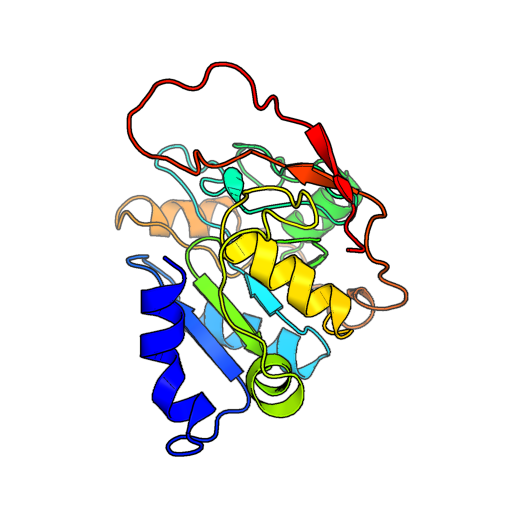80 -5.437 6.780 1.00 91.56 105 ASN A C 1
ATOM 831 O O . ASN A 1 105 ? -1.682 -5.697 6.787 1.00 91.56 105 ASN A O 1
ATOM 835 N N . GLY A 1 106 ? 0.458 -6.375 6.942 1.00 94.75 106 GLY A N 1
ATOM 836 C CA . GLY A 1 106 ? 0.197 -7.787 7.252 1.00 94.75 106 GLY A CA 1
ATOM 837 C C . GLY A 1 106 ? -0.346 -8.615 6.081 1.00 94.75 106 GLY A C 1
ATOM 838 O O . GLY A 1 106 ? 0.066 -9.759 5.891 1.00 94.75 106 GLY A O 1
ATOM 839 N N . ILE A 1 107 ? -1.224 -8.039 5.263 1.00 98.12 107 ILE A N 1
ATOM 840 C CA . ILE A 1 107 ? -1.781 -8.651 4.061 1.00 98.12 107 ILE A CA 1
ATOM 841 C C . ILE A 1 107 ? -1.965 -7.606 2.964 1.00 98.12 107 ILE A C 1
ATOM 843 O O . ILE A 1 107 ? -2.438 -6.495 3.212 1.00 98.12 107 ILE A O 1
ATOM 847 N N . VAL A 1 108 ? -1.623 -7.983 1.735 1.00 98.38 108 VAL A N 1
ATOM 848 C CA . VAL A 1 108 ? -1.758 -7.107 0.575 1.00 98.38 108 VAL A CA 1
ATOM 849 C C . VAL A 1 108 ? -2.052 -7.892 -0.693 1.00 98.38 108 VAL A C 1
ATOM 851 O O . VAL A 1 108 ? -1.464 -8.947 -0.932 1.00 98.38 108 VAL A O 1
ATOM 854 N N . ALA A 1 109 ? -2.941 -7.349 -1.518 1.00 98.44 109 ALA A N 1
ATOM 855 C CA . ALA A 1 109 ? -3.252 -7.837 -2.853 1.00 98.44 109 ALA A CA 1
ATOM 856 C C . ALA A 1 109 ? -2.975 -6.737 -3.883 1.00 98.44 109 ALA A C 1
ATOM 858 O O . ALA A 1 109 ? -3.289 -5.575 -3.640 1.00 98.44 109 ALA A O 1
ATOM 859 N N . PHE A 1 110 ? -2.398 -7.073 -5.033 1.00 98.50 110 PHE A N 1
ATOM 860 C CA . PHE A 1 110 ? -2.148 -6.100 -6.097 1.00 98.50 110 PHE A CA 1
ATOM 861 C C . PHE A 1 110 ? -2.186 -6.730 -7.489 1.00 98.50 110 PHE A C 1
ATOM 863 O O . PHE A 1 110 ? -1.984 -7.934 -7.655 1.00 98.50 110 PHE A O 1
ATOM 870 N N . GLN A 1 111 ? -2.453 -5.889 -8.486 1.00 98.12 111 GLN A N 1
ATOM 871 C CA . GLN A 1 111 ? -2.448 -6.255 -9.901 1.00 98.12 111 GLN A CA 1
ATOM 872 C C . GLN A 1 111 ? -1.046 -6.700 -10.336 1.00 98.12 111 GLN A C 1
ATOM 874 O O . GLN A 1 111 ? -0.061 -6.038 -10.020 1.00 98.12 111 GLN A O 1
ATOM 879 N N . ALA A 1 112 ? -0.940 -7.803 -11.073 1.00 98.12 112 ALA A N 1
ATOM 880 C CA . ALA A 1 112 ? 0.340 -8.395 -11.458 1.00 98.12 112 ALA A CA 1
ATOM 881 C C . ALA A 1 112 ? 1.012 -7.698 -12.652 1.00 98.12 112 ALA A C 1
ATOM 883 O O . ALA A 1 112 ? 2.234 -7.784 -12.788 1.00 98.12 112 ALA A O 1
ATOM 884 N N . TRP A 1 113 ? 0.252 -6.977 -13.485 1.00 97.75 113 TRP A N 1
ATOM 885 C CA . TRP A 1 113 ? 0.763 -6.332 -14.702 1.00 97.75 113 TRP A CA 1
ATOM 886 C C . TRP A 1 113 ? 2.000 -5.428 -14.491 1.00 97.75 113 TRP A C 1
ATOM 888 O O . TRP A 1 113 ? 2.907 -5.485 -15.322 1.00 97.75 113 TRP A O 1
ATOM 898 N N . PRO A 1 114 ? 2.176 -4.676 -13.379 1.00 98.06 114 PRO A N 1
ATOM 899 C CA . PRO A 1 114 ? 3.396 -3.892 -13.167 1.00 98.06 114 PRO A CA 1
ATOM 900 C C . PRO A 1 114 ? 4.653 -4.772 -13.048 1.00 98.06 114 PRO A C 1
ATOM 902 O O . PRO A 1 114 ? 5.756 -4.371 -13.423 1.00 98.06 114 PRO A O 1
ATOM 905 N N . LEU A 1 115 ? 4.510 -6.002 -12.544 1.00 98.00 115 LEU A N 1
ATOM 906 C CA . LEU A 1 115 ? 5.615 -6.952 -12.409 1.00 98.00 115 LEU A CA 1
ATOM 907 C C . LEU A 1 115 ? 6.000 -7.602 -13.743 1.00 98.00 115 LEU A C 1
ATOM 909 O O . LEU A 1 115 ? 7.181 -7.910 -13.950 1.00 98.00 115 LEU A O 1
ATOM 913 N N . THR A 1 116 ? 5.022 -7.851 -14.614 1.00 97.06 116 THR A N 1
ATOM 914 C CA . THR A 1 116 ? 5.197 -8.573 -15.881 1.00 97.06 116 THR A CA 1
ATOM 915 C C . THR A 1 116 ? 5.488 -7.624 -17.043 1.00 97.06 116 THR A C 1
ATOM 917 O O . THR A 1 116 ? 6.451 -7.845 -17.776 1.00 97.06 116 THR A O 1
ATOM 920 N N . GLU A 1 117 ? 4.739 -6.529 -17.167 1.00 96.94 117 GLU A N 1
ATOM 921 C CA . GLU A 1 117 ? 4.842 -5.561 -18.267 1.00 96.94 117 GLU A CA 1
ATOM 922 C C . GLU A 1 117 ? 5.945 -4.525 -18.020 1.00 96.94 117 GLU A C 1
ATOM 924 O O . GLU A 1 117 ? 6.757 -4.255 -18.904 1.00 96.94 117 GLU A O 1
ATOM 929 N N . HIS A 1 118 ? 6.044 -4.004 -16.791 1.00 97.81 118 HIS A N 1
ATOM 930 C CA . HIS A 1 118 ? 7.050 -2.999 -16.410 1.00 97.81 118 HIS A CA 1
ATOM 931 C C . HIS A 1 118 ? 8.264 -3.580 -15.684 1.00 97.81 118 HIS A C 1
ATOM 933 O O . HIS A 1 118 ? 9.187 -2.848 -15.326 1.00 97.81 118 HIS A O 1
ATOM 939 N N . ARG A 1 119 ? 8.293 -4.904 -15.485 1.00 96.88 119 ARG A N 1
ATOM 940 C CA . ARG A 1 119 ? 9.401 -5.628 -14.842 1.00 96.88 119 ARG A CA 1
ATOM 941 C C . ARG A 1 119 ? 9.757 -5.088 -13.453 1.00 96.88 119 ARG A C 1
ATOM 943 O O . ARG A 1 119 ? 10.912 -5.193 -13.040 1.00 96.88 119 ARG A O 1
ATOM 950 N N . LEU A 1 120 ? 8.779 -4.559 -12.714 1.00 97.75 120 LEU A N 1
ATOM 951 C CA . LEU A 1 120 ? 9.015 -4.088 -11.352 1.00 97.75 120 LEU A CA 1
ATOM 952 C C . LEU A 1 120 ? 9.494 -5.226 -10.450 1.00 97.75 120 LEU A C 1
ATOM 954 O O . LEU A 1 120 ? 9.063 -6.375 -10.577 1.00 97.75 120 LEU A O 1
ATOM 958 N N . ARG A 1 121 ? 10.402 -4.912 -9.530 1.00 97.44 121 ARG A N 1
ATOM 959 C CA . ARG A 1 121 ? 10.965 -5.852 -8.555 1.00 97.44 121 ARG A CA 1
ATOM 960 C C . ARG A 1 121 ? 11.057 -5.162 -7.206 1.00 97.44 121 ARG A C 1
ATOM 962 O O . ARG A 1 121 ? 11.300 -3.962 -7.140 1.00 97.44 121 ARG A O 1
ATOM 969 N N . PHE A 1 122 ? 10.943 -5.929 -6.126 1.00 97.25 122 PHE A N 1
ATOM 970 C CA . PHE A 1 122 ? 11.317 -5.408 -4.816 1.00 97.25 122 PHE A CA 1
ATOM 971 C C . PHE A 1 122 ? 12.809 -5.086 -4.823 1.00 97.25 122 PHE A C 1
ATOM 973 O O . PHE A 1 122 ? 13.619 -5.882 -5.305 1.00 97.25 122 PHE A O 1
ATOM 980 N N . ARG A 1 123 ? 13.188 -3.941 -4.268 1.00 94.62 123 ARG A N 1
ATOM 981 C CA . ARG A 1 123 ? 14.566 -3.451 -4.314 1.00 94.62 123 ARG A CA 1
ATOM 982 C C . ARG A 1 123 ? 14.933 -2.708 -3.040 1.00 94.62 123 ARG A C 1
ATOM 984 O O . ARG A 1 123 ? 14.080 -2.403 -2.210 1.00 94.62 123 ARG A O 1
ATOM 991 N N . LEU A 1 124 ? 16.227 -2.459 -2.896 1.00 91.12 124 LEU A N 1
ATOM 992 C CA . LEU A 1 124 ? 16.738 -1.470 -1.958 1.00 91.12 124 LEU A CA 1
ATOM 993 C C . LEU A 1 124 ? 16.698 -0.090 -2.620 1.00 91.12 124 LEU A C 1
ATOM 995 O O . LEU A 1 124 ? 16.509 0.019 -3.836 1.00 91.12 124 LEU A O 1
ATOM 999 N N . ALA A 1 125 ? 16.880 0.946 -1.810 1.00 89.81 125 ALA A N 1
ATOM 1000 C CA . ALA A 1 125 ? 16.992 2.295 -2.332 1.00 89.81 125 ALA A CA 1
ATOM 1001 C C . ALA A 1 125 ? 18.233 2.440 -3.204 1.00 89.81 125 ALA A C 1
ATOM 1003 O O . ALA A 1 125 ? 19.295 1.882 -2.902 1.00 89.81 125 ALA A O 1
ATOM 1004 N N . ASP A 1 126 ? 18.088 3.216 -4.267 1.00 86.06 126 ASP A N 1
ATOM 1005 C CA . ASP A 1 126 ? 19.198 3.563 -5.127 1.00 86.06 126 ASP A CA 1
ATOM 1006 C C . ASP A 1 126 ? 20.083 4.622 -4.451 1.00 86.06 126 ASP A C 1
ATOM 1008 O O . ASP A 1 126 ? 19.708 5.774 -4.225 1.00 86.06 126 ASP A O 1
ATOM 1012 N N . ALA A 1 127 ? 21.299 4.205 -4.100 1.00 81.62 127 ALA A N 1
ATOM 1013 C CA . ALA A 1 127 ? 22.279 5.082 -3.478 1.00 81.62 127 ALA A CA 1
ATOM 1014 C C . ALA A 1 127 ? 22.820 6.148 -4.447 1.00 81.62 127 ALA A C 1
ATOM 1016 O O . ALA A 1 127 ? 23.287 7.189 -3.987 1.00 81.62 127 ALA A O 1
ATOM 1017 N N . THR A 1 128 ? 22.772 5.905 -5.761 1.00 82.00 128 THR A N 1
ATOM 1018 C CA . THR A 1 128 ? 23.342 6.800 -6.781 1.00 82.00 128 THR A CA 1
ATOM 1019 C C . THR A 1 128 ? 22.453 8.011 -7.042 1.00 82.00 128 THR A C 1
ATOM 1021 O O . THR A 1 128 ? 22.961 9.119 -7.196 1.00 82.00 128 THR A O 1
ATOM 1024 N N . SER A 1 129 ? 21.135 7.822 -6.993 1.00 81.62 129 SER A N 1
ATOM 1025 C CA . SER A 1 129 ? 20.131 8.889 -7.066 1.00 81.62 129 SER A CA 1
ATOM 1026 C C . SER A 1 129 ? 19.844 9.546 -5.715 1.00 81.62 129 SER A C 1
ATOM 1028 O O . SER A 1 129 ? 19.026 10.458 -5.643 1.00 81.62 129 SER A O 1
ATOM 1030 N N . ASN A 1 130 ? 20.539 9.129 -4.646 1.00 82.25 130 ASN A N 1
ATOM 103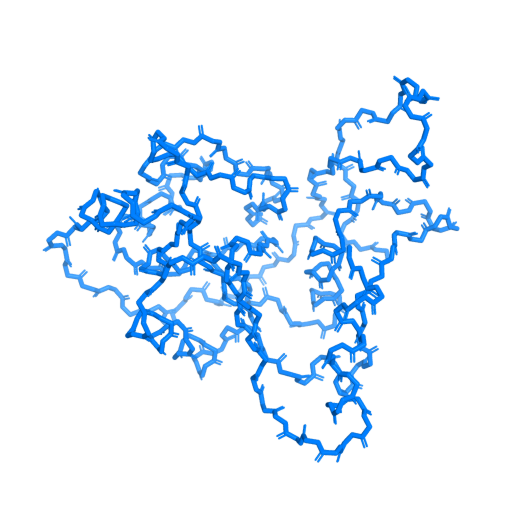1 C CA . ASN A 1 130 ? 20.249 9.546 -3.277 1.00 82.25 130 ASN A CA 1
ATOM 1032 C C . ASN A 1 130 ? 18.751 9.383 -2.992 1.00 82.25 130 ASN A C 1
ATOM 1034 O O . ASN A 1 130 ? 18.052 10.350 -2.700 1.00 82.25 130 ASN A O 1
ATOM 1038 N N . GLU A 1 131 ? 18.260 8.153 -3.117 1.00 86.31 131 GLU A N 1
ATOM 1039 C CA . GLU A 1 131 ? 16.890 7.801 -2.783 1.00 86.31 131 GLU A CA 1
ATOM 1040 C C . GLU A 1 131 ? 16.746 7.497 -1.282 1.00 86.31 131 GLU A C 1
ATOM 1042 O O . GLU A 1 131 ? 17.676 7.046 -0.602 1.00 86.31 131 GLU A O 1
ATOM 1047 N N . CYS A 1 132 ? 15.545 7.726 -0.749 1.00 86.69 132 CYS A N 1
ATOM 1048 C CA . CYS A 1 132 ? 15.184 7.363 0.616 1.00 86.69 132 CYS A CA 1
ATOM 1049 C C . CYS A 1 132 ? 15.399 5.854 0.854 1.00 86.69 132 CYS A C 1
ATOM 1051 O O . CYS A 1 132 ? 14.703 5.051 0.228 1.00 86.69 132 CYS A O 1
ATOM 1053 N N . PRO A 1 133 ? 16.247 5.438 1.817 1.00 87.62 133 PRO A N 1
ATOM 1054 C CA . PRO A 1 133 ? 16.448 4.031 2.162 1.00 87.62 133 PRO A CA 1
ATOM 1055 C C . PRO A 1 133 ? 15.296 3.486 3.015 1.00 87.62 133 PRO A C 1
ATOM 1057 O O . PRO A 1 133 ? 15.513 3.002 4.116 1.00 87.62 133 PRO A O 1
ATOM 1060 N N . CYS A 1 134 ? 14.055 3.611 2.550 1.00 88.94 134 CYS A N 1
ATOM 1061 C CA . CYS A 1 134 ? 12.879 3.066 3.225 1.00 88.94 134 CYS A CA 1
ATOM 1062 C C . CYS A 1 134 ? 12.709 1.563 2.966 1.00 88.94 134 CYS A C 1
ATOM 1064 O O . CYS A 1 134 ? 13.497 0.924 2.267 1.00 88.94 134 CYS A O 1
ATOM 1066 N N . SER A 1 135 ? 11.662 1.005 3.572 1.00 91.06 135 SER A N 1
ATOM 1067 C CA . SER A 1 135 ? 11.202 -0.361 3.334 1.00 91.06 135 SER A CA 1
ATOM 1068 C C . SER A 1 135 ? 11.082 -0.673 1.849 1.00 91.06 135 SER A C 1
ATOM 1070 O O . SER A 1 135 ? 10.571 0.150 1.085 1.00 91.06 135 SER A O 1
ATOM 1072 N N . GLU A 1 136 ? 11.424 -1.902 1.447 1.00 93.69 136 GLU A N 1
ATOM 1073 C CA . GLU A 1 136 ? 11.146 -2.342 0.079 1.00 93.69 136 GLU A CA 1
ATOM 1074 C C . GLU A 1 136 ? 9.650 -2.276 -0.257 1.00 93.69 136 GLU A C 1
ATOM 1076 O O . GLU A 1 136 ? 9.306 -2.174 -1.426 1.00 93.69 136 GLU A O 1
ATOM 1081 N N . CYS A 1 137 ? 8.760 -2.321 0.744 1.00 95.50 137 CYS A N 1
ATOM 1082 C CA . CYS A 1 137 ? 7.320 -2.173 0.537 1.00 95.50 137 CYS A CA 1
ATOM 1083 C C . CYS A 1 137 ? 6.951 -0.737 0.139 1.00 95.50 137 CYS A C 1
ATOM 1085 O O . CYS A 1 137 ? 6.134 -0.528 -0.755 1.00 95.50 137 CYS A O 1
ATOM 1087 N N . THR A 1 138 ? 7.580 0.258 0.771 1.00 95.56 138 THR A N 1
ATOM 1088 C CA . THR A 1 138 ? 7.388 1.676 0.436 1.00 95.56 138 THR A CA 1
ATOM 1089 C C . THR A 1 138 ? 7.994 1.996 -0.928 1.00 95.56 138 THR A C 1
ATOM 1091 O O . THR A 1 138 ? 7.351 2.669 -1.729 1.00 95.56 138 THR A O 1
ATOM 1094 N N . LEU A 1 139 ? 9.184 1.461 -1.227 1.00 95.19 139 LEU A N 1
ATOM 1095 C CA . LEU A 1 139 ? 9.801 1.581 -2.552 1.00 95.19 139 LEU A CA 1
ATOM 1096 C C . LEU A 1 139 ? 8.962 0.895 -3.633 1.00 95.19 139 LEU A C 1
ATOM 1098 O O . LEU A 1 139 ? 8.763 1.469 -4.693 1.00 95.19 139 LEU A O 1
ATOM 1102 N N . PHE A 1 140 ? 8.397 -0.280 -3.347 1.00 97.50 140 PHE A N 1
ATOM 1103 C CA . PHE A 1 140 ? 7.491 -0.954 -4.273 1.00 97.50 140 PHE A CA 1
ATOM 1104 C C . PHE A 1 140 ? 6.259 -0.097 -4.587 1.00 97.50 140 PHE A C 1
ATOM 1106 O O . PHE A 1 140 ? 5.907 0.050 -5.751 1.00 97.50 140 PHE A O 1
ATOM 1113 N N . CYS A 1 141 ? 5.652 0.543 -3.580 1.00 97.62 141 CYS A N 1
ATOM 1114 C CA . CYS A 1 141 ? 4.564 1.495 -3.815 1.00 97.62 141 CYS A CA 1
ATOM 1115 C C . CYS A 1 141 ? 5.034 2.683 -4.669 1.00 97.62 141 CYS A C 1
ATOM 1117 O O . CYS A 1 141 ? 4.368 3.021 -5.642 1.00 97.62 141 CYS A O 1
ATOM 1119 N N . LYS A 1 142 ? 6.195 3.286 -4.363 1.00 95.88 142 LYS A N 1
ATOM 1120 C CA . LYS A 1 142 ? 6.785 4.364 -5.184 1.00 95.88 142 LYS A CA 1
ATOM 1121 C C . LYS A 1 142 ? 6.934 3.927 -6.649 1.00 95.88 142 LYS A C 1
ATOM 1123 O O . LYS A 1 142 ? 6.545 4.667 -7.550 1.00 95.88 142 LYS A O 1
ATOM 1128 N N . ASP A 1 143 ? 7.436 2.720 -6.881 1.00 96.94 143 ASP A N 1
ATOM 1129 C CA . ASP A 1 143 ? 7.625 2.165 -8.220 1.00 96.94 143 ASP A CA 1
ATOM 1130 C C . ASP A 1 143 ? 6.290 1.919 -8.939 1.00 96.94 143 ASP A C 1
ATOM 1132 O O . ASP A 1 143 ? 6.167 2.248 -10.118 1.00 96.94 143 ASP A O 1
ATOM 1136 N N . LEU A 1 144 ? 5.266 1.423 -8.230 1.00 97.75 144 LEU A N 1
ATOM 1137 C CA . LEU A 1 144 ? 3.901 1.308 -8.757 1.00 97.75 144 LEU A CA 1
ATOM 1138 C C . LEU A 1 144 ? 3.378 2.669 -9.228 1.00 97.75 144 LEU A C 1
ATOM 1140 O O . LEU A 1 144 ? 2.925 2.807 -10.365 1.00 97.75 144 LEU A O 1
ATOM 1144 N N . TRP A 1 145 ? 3.504 3.700 -8.394 1.00 96.94 145 TRP A N 1
ATOM 1145 C CA . TRP A 1 145 ? 3.116 5.054 -8.768 1.00 96.94 145 TRP A CA 1
ATOM 1146 C C . TRP A 1 145 ? 3.875 5.570 -9.998 1.00 96.94 145 TRP A C 1
ATOM 1148 O O . TRP A 1 145 ? 3.278 6.228 -10.851 1.00 96.94 145 TRP A O 1
ATOM 1158 N N . ASN A 1 146 ? 5.172 5.274 -10.108 1.00 95.19 146 ASN A N 1
ATOM 1159 C CA . ASN A 1 146 ? 6.015 5.698 -11.228 1.00 95.19 146 ASN A CA 1
ATOM 1160 C C . ASN A 1 146 ? 5.617 5.060 -12.566 1.00 95.19 146 ASN A C 1
ATOM 1162 O O . ASN A 1 146 ? 5.800 5.688 -13.606 1.00 95.19 146 ASN A O 1
ATOM 1166 N N . VAL A 1 147 ? 5.035 3.858 -12.552 1.00 96.31 147 VAL A N 1
ATOM 1167 C CA . VAL A 1 147 ? 4.521 3.190 -13.762 1.00 96.31 147 VAL A CA 1
ATOM 1168 C C . VAL A 1 147 ? 3.024 3.423 -13.996 1.00 96.31 147 VAL A C 1
ATOM 1170 O O . VAL A 1 147 ? 2.438 2.825 -14.891 1.00 96.31 147 VAL A O 1
ATOM 1173 N N . GLY A 1 148 ? 2.387 4.294 -13.207 1.00 94.25 148 GLY A N 1
ATOM 1174 C CA . GLY A 1 148 ? 0.970 4.642 -13.351 1.00 94.25 148 GLY A CA 1
ATOM 1175 C C . GLY A 1 148 ? -0.008 3.737 -12.591 1.00 94.25 148 GLY A C 1
ATOM 1176 O O . GLY A 1 148 ? -1.214 3.967 -12.660 1.00 94.25 148 GLY A O 1
ATOM 1177 N N . ALA A 1 149 ? 0.478 2.771 -11.807 1.00 95.06 149 ALA A N 1
ATOM 1178 C CA . ALA A 1 149 ? -0.321 1.921 -10.919 1.00 95.06 149 ALA A CA 1
ATOM 1179 C C . ALA A 1 149 ? -0.667 2.651 -9.599 1.00 95.06 149 ALA A C 1
ATOM 1181 O O . ALA A 1 149 ? -0.272 2.247 -8.507 1.00 95.06 149 ALA A O 1
ATOM 1182 N N . LYS A 1 150 ? -1.372 3.778 -9.719 1.00 88.25 150 LYS A N 1
ATOM 1183 C CA . LYS A 1 150 ? -1.566 4.795 -8.673 1.00 88.25 150 LYS A CA 1
ATOM 1184 C C . LYS A 1 150 ? -2.658 4.509 -7.636 1.00 88.25 150 LYS A C 1
ATOM 1186 O O . LYS A 1 150 ? -2.648 5.097 -6.560 1.00 88.25 150 LYS A O 1
ATOM 1191 N N . ASN A 1 151 ? -3.625 3.649 -7.945 1.00 93.25 151 ASN A N 1
ATOM 1192 C CA . ASN A 1 151 ? -4.819 3.472 -7.116 1.00 93.25 151 ASN A CA 1
ATOM 1193 C C . ASN A 1 151 ? -4.547 2.500 -5.958 1.00 93.25 151 ASN A C 1
ATOM 1195 O O . ASN A 1 151 ? -5.002 1.356 -5.970 1.00 93.25 151 ASN A O 1
ATOM 1199 N N . ILE A 1 152 ? -3.750 2.945 -4.988 1.00 96.88 152 ILE A N 1
ATOM 1200 C CA . ILE A 1 152 ? -3.383 2.180 -3.793 1.00 96.88 152 ILE A CA 1
ATOM 1201 C C . ILE A 1 152 ? -4.320 2.573 -2.645 1.00 96.88 152 ILE A C 1
ATOM 1203 O O . ILE A 1 152 ? -4.530 3.761 -2.394 1.00 96.88 152 ILE A O 1
ATOM 1207 N N . CYS A 1 153 ? -4.893 1.597 -1.940 1.00 96.44 153 CYS A N 1
ATOM 1208 C CA . CYS A 1 153 ? -5.771 1.865 -0.801 1.00 96.44 153 CYS A CA 1
ATOM 1209 C C . CYS A 1 153 ? -5.623 0.852 0.344 1.00 96.44 153 CYS A C 1
ATOM 1211 O O . CYS A 1 153 ? -5.094 -0.246 0.174 1.00 96.44 153 CYS A O 1
ATOM 1213 N N . ILE A 1 154 ? -6.098 1.232 1.529 1.00 97.12 154 ILE A N 1
ATOM 1214 C CA . ILE A 1 154 ? -6.245 0.346 2.690 1.00 97.12 154 ILE A CA 1
ATOM 1215 C C . ILE A 1 154 ? -7.730 0.012 2.855 1.00 97.12 154 ILE A C 1
ATOM 1217 O O . ILE A 1 154 ? -8.535 0.915 3.089 1.00 97.12 154 ILE A O 1
ATOM 1221 N N . ASP A 1 155 ? -8.097 -1.268 2.765 1.00 95.19 155 ASP A N 1
ATOM 1222 C CA . ASP A 1 155 ? -9.470 -1.721 3.013 1.00 95.19 155 ASP A CA 1
ATOM 1223 C C . ASP A 1 155 ? -9.701 -1.862 4.522 1.00 95.19 155 ASP A C 1
ATOM 1225 O O . ASP A 1 155 ? -9.161 -2.747 5.189 1.00 95.19 155 ASP A O 1
ATOM 1229 N N . SER A 1 156 ? -10.542 -0.986 5.071 1.00 92.88 156 SER A N 1
ATOM 1230 C CA . SER A 1 156 ? -10.853 -0.960 6.505 1.00 92.88 156 SER A CA 1
ATOM 1231 C C . SER A 1 156 ? -11.623 -2.193 7.016 1.00 92.88 156 SER A C 1
ATOM 1233 O O . SER A 1 156 ? -11.772 -2.389 8.234 1.00 92.88 156 SER A O 1
ATOM 1235 N N . ARG A 1 157 ? -12.100 -3.057 6.110 1.00 91.31 157 ARG A N 1
ATOM 1236 C CA . ARG A 1 157 ? -12.731 -4.349 6.423 1.00 91.31 157 ARG A CA 1
ATOM 1237 C C . ARG A 1 157 ? -11.720 -5.487 6.497 1.00 91.31 157 ARG A C 1
ATOM 1239 O O . ARG A 1 157 ? -11.952 -6.434 7.246 1.00 91.31 157 ARG A O 1
ATOM 1246 N N . LEU A 1 158 ? -10.593 -5.391 5.790 1.00 95.19 158 LEU A N 1
ATOM 1247 C CA . LEU A 1 158 ? -9.541 -6.404 5.810 1.00 95.19 158 LEU A CA 1
ATOM 1248 C C . LEU A 1 158 ? -8.663 -6.230 7.045 1.00 95.19 158 LEU A C 1
ATOM 1250 O O . LEU A 1 158 ? -7.588 -5.645 7.004 1.00 95.19 158 LEU A O 1
ATOM 1254 N N . ARG A 1 159 ? -9.153 -6.717 8.180 1.00 95.12 159 ARG A N 1
ATOM 1255 C CA . ARG A 1 159 ? -8.496 -6.563 9.482 1.00 95.12 159 ARG A CA 1
ATOM 1256 C C . ARG A 1 159 ? -7.650 -7.787 9.768 1.00 95.12 159 ARG A C 1
ATOM 1258 O O . ARG A 1 159 ? -8.125 -8.911 9.608 1.00 95.12 159 ARG A O 1
ATOM 1265 N N . VAL A 1 160 ? -6.425 -7.565 10.222 1.00 96.69 160 VAL A N 1
ATOM 1266 C CA . VAL A 1 160 ? -5.472 -8.628 10.523 1.00 96.69 160 VAL A CA 1
ATOM 1267 C C . VAL A 1 160 ? -4.763 -8.386 11.848 1.00 96.69 160 VAL A C 1
ATOM 1269 O O . VAL A 1 160 ? -4.743 -7.276 12.380 1.00 96.69 160 VAL A O 1
ATOM 1272 N N . SER A 1 161 ? -4.212 -9.454 12.411 1.00 97.06 161 SER A N 1
ATOM 1273 C CA . SER A 1 161 ? -3.368 -9.395 13.603 1.00 97.06 161 SER A CA 1
ATOM 1274 C C . SER A 1 161 ? -2.476 -10.627 13.673 1.00 97.06 161 SER A C 1
ATOM 1276 O O . SER A 1 161 ? -2.902 -11.712 13.287 1.00 97.06 161 SER A O 1
ATOM 1278 N N . TYR A 1 162 ? -1.276 -10.499 14.231 1.00 95.88 162 TYR A N 1
ATOM 1279 C CA . TYR A 1 162 ? -0.383 -11.635 14.500 1.00 95.88 162 TYR A CA 1
ATOM 1280 C C . TYR A 1 162 ? -0.837 -12.496 15.689 1.00 95.88 162 TYR A C 1
ATOM 1282 O O . TYR A 1 162 ? -0.332 -13.596 15.899 1.00 95.88 162 TYR A O 1
ATOM 1290 N N . GLU A 1 163 ? -1.800 -12.025 16.488 1.00 96.06 163 GLU A N 1
ATOM 1291 C CA . GLU A 1 163 ? -2.230 -12.713 17.702 1.00 96.06 163 GLU A CA 1
ATOM 1292 C C . GLU A 1 163 ? -3.672 -13.200 17.621 1.00 96.06 163 GLU A C 1
ATOM 1294 O O . GLU A 1 163 ? -4.615 -12.425 17.455 1.00 96.06 163 GLU A O 1
ATOM 1299 N N . SER A 1 164 ? -3.859 -14.499 17.866 1.00 95.19 164 SER A N 1
ATOM 1300 C CA . SER A 1 164 ? -5.173 -15.154 17.820 1.00 95.19 164 SER A CA 1
ATOM 1301 C C . SER A 1 164 ? -6.197 -14.542 18.777 1.00 95.19 164 SER A C 1
ATOM 1303 O O . SER A 1 164 ? -7.389 -14.564 18.492 1.00 95.19 164 SER A O 1
ATOM 1305 N N . LYS A 1 165 ? -5.748 -13.978 19.907 1.00 95.94 165 LYS A N 1
ATOM 1306 C CA . LYS A 1 165 ? -6.613 -13.298 20.887 1.00 95.94 165 LYS A CA 1
ATOM 1307 C C . LYS A 1 165 ? -6.993 -11.880 20.466 1.00 95.94 165 LYS A C 1
ATOM 1309 O O . LYS A 1 165 ? -8.043 -11.393 20.868 1.00 95.94 165 LYS A O 1
ATOM 1314 N N . VAL A 1 166 ? -6.140 -11.226 19.683 1.00 95.06 166 VAL A N 1
ATOM 1315 C CA . VAL A 1 166 ? -6.320 -9.841 19.234 1.00 95.06 166 VAL A CA 1
ATOM 1316 C C . VAL A 1 166 ? -7.213 -9.800 17.998 1.00 95.06 166 VAL A C 1
ATOM 1318 O O . VAL A 1 166 ? -8.058 -8.918 17.887 1.00 95.06 166 VAL A O 1
ATOM 1321 N N . PHE A 1 167 ? -7.086 -10.778 17.099 1.00 94.94 167 PHE A N 1
ATOM 1322 C CA . PHE A 1 167 ? -7.841 -10.816 15.847 1.00 94.94 167 PHE A CA 1
ATOM 1323 C C . PHE A 1 167 ? -9.373 -10.700 16.021 1.00 94.94 167 PHE A C 1
ATOM 1325 O O . PHE A 1 167 ? -9.958 -9.819 15.386 1.00 94.94 167 PHE A O 1
ATOM 1332 N N . PRO A 1 168 ? -10.048 -11.472 16.901 1.00 93.88 168 PRO A N 1
ATOM 1333 C CA . PRO A 1 168 ? -11.481 -11.293 17.146 1.00 93.88 168 PRO A CA 1
ATOM 1334 C C . PRO A 1 168 ? -11.828 -9.886 17.652 1.00 93.88 168 PRO A C 1
ATOM 1336 O O . PRO A 1 168 ? -12.777 -9.276 17.163 1.00 93.88 168 PRO A O 1
ATOM 1339 N N . MET A 1 169 ? -11.012 -9.331 18.557 1.00 92.94 169 MET A N 1
ATOM 1340 C CA . MET A 1 169 ? -11.216 -7.984 19.102 1.00 92.94 169 MET A CA 1
ATOM 1341 C C . MET A 1 169 ? -11.084 -6.912 18.017 1.00 92.94 169 MET A C 1
ATOM 1343 O O . MET A 1 169 ? -11.915 -6.012 17.942 1.00 92.94 169 MET A O 1
ATOM 1347 N N . ALA A 1 170 ? -10.080 -7.020 17.143 1.00 89.06 170 ALA A N 1
ATOM 1348 C CA . ALA A 1 170 ? -9.889 -6.101 16.024 1.00 89.06 170 ALA A CA 1
ATOM 1349 C C . ALA A 1 170 ? -11.096 -6.109 15.071 1.00 89.06 170 ALA A C 1
ATOM 1351 O O . ALA A 1 170 ? -11.515 -5.055 14.584 1.00 89.06 170 ALA A O 1
ATOM 1352 N N . ARG A 1 171 ? -11.701 -7.283 14.840 1.00 88.56 171 ARG A N 1
ATOM 1353 C CA . ARG A 1 171 ? -12.920 -7.396 14.029 1.00 88.56 171 ARG A CA 1
ATOM 1354 C C . ARG A 1 171 ? -14.121 -6.747 14.701 1.00 88.56 171 ARG A C 1
ATOM 1356 O O . ARG A 1 171 ? -14.823 -5.997 14.036 1.00 88.56 171 ARG A O 1
ATOM 1363 N N . GLU A 1 172 ? -14.349 -6.979 15.986 1.00 86.38 172 GLU A N 1
ATOM 1364 C CA . GLU A 1 172 ? -15.489 -6.393 16.704 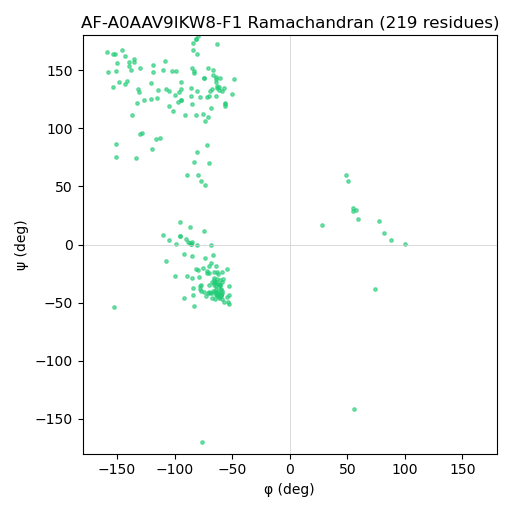1.00 86.38 172 GLU A CA 1
ATOM 1365 C C . GLU A 1 172 ? -15.369 -4.873 16.854 1.00 86.38 172 GLU A C 1
ATOM 1367 O O . GLU A 1 172 ? -16.333 -4.142 16.630 1.00 86.38 172 GLU A O 1
ATOM 1372 N N . PHE A 1 173 ? -14.169 -4.386 17.166 1.00 77.44 173 PHE A N 1
ATOM 1373 C CA . PHE A 1 173 ? -13.907 -2.988 17.507 1.00 77.44 173 PHE A CA 1
ATOM 1374 C C . PHE A 1 173 ? -14.214 -1.992 16.379 1.00 77.44 173 PHE A C 1
ATOM 1376 O O . PHE A 1 173 ? -14.492 -0.820 16.634 1.00 77.44 173 PHE A O 1
ATOM 1383 N N . MET A 1 174 ? -14.173 -2.463 15.133 1.00 72.12 174 MET A N 1
ATOM 1384 C CA . MET A 1 174 ? -14.355 -1.661 13.924 1.00 72.12 174 MET A CA 1
ATOM 1385 C C . MET A 1 174 ? -15.681 -1.951 13.198 1.00 72.12 174 MET A C 1
ATOM 1387 O O . MET A 1 174 ? -15.894 -1.476 12.082 1.00 72.12 174 MET A O 1
ATOM 1391 N N . ASN A 1 175 ? -16.588 -2.738 13.785 1.00 67.38 175 ASN A N 1
ATOM 1392 C CA . ASN A 1 175 ? -17.914 -2.954 13.207 1.00 67.38 175 ASN A CA 1
ATOM 1393 C C . ASN A 1 175 ? -18.783 -1.702 13.396 1.00 67.38 175 ASN A C 1
ATOM 1395 O O . ASN A 1 175 ? -19.246 -1.424 14.500 1.00 67.38 175 ASN A O 1
ATOM 1399 N N . SER A 1 176 ? -19.013 -0.948 12.318 1.00 55.44 176 SER A N 1
ATOM 1400 C CA . SER A 1 176 ? -20.032 0.102 12.286 1.00 55.44 176 SER A CA 1
ATOM 1401 C C . SER A 1 176 ? -21.335 -0.447 11.700 1.00 55.44 176 SER A C 1
ATOM 1403 O O . SER A 1 176 ? -21.334 -1.210 10.737 1.00 55.44 176 SER A O 1
ATOM 1405 N N . SER A 1 177 ? -22.468 -0.052 12.284 1.00 52.47 177 SER A N 1
ATOM 1406 C CA . SER A 1 177 ? -23.820 -0.392 11.809 1.00 52.47 177 SER A CA 1
ATOM 1407 C C . SER A 1 177 ? -24.236 0.387 10.549 1.00 52.47 177 SER A C 1
ATOM 1409 O O . SER A 1 177 ? -25.418 0.428 10.213 1.00 52.47 177 SER A O 1
ATOM 1411 N N . SER A 1 178 ? -23.297 1.073 9.894 1.00 53.19 178 SER A N 1
ATOM 1412 C CA . SER A 1 178 ? -23.584 2.027 8.824 1.00 53.19 178 SER A CA 1
ATOM 1413 C C . SER A 1 178 ? -23.766 1.342 7.473 1.00 53.19 178 SER A C 1
ATOM 1415 O O . SER A 1 178 ? -23.130 0.334 7.164 1.00 53.19 178 SER A O 1
ATOM 1417 N N . SER A 1 179 ? -24.633 1.927 6.645 1.00 55.53 179 SER A N 1
ATOM 1418 C CA . SER A 1 179 ? -24.833 1.519 5.256 1.00 55.53 179 SER A CA 1
ATOM 1419 C C . SER A 1 179 ? -23.528 1.619 4.466 1.00 55.53 179 SER A C 1
ATOM 1421 O O . SER A 1 179 ? -22.832 2.633 4.525 1.00 55.53 179 SER A O 1
ATOM 1423 N N . ARG A 1 180 ? -23.234 0.552 3.723 1.00 58.47 180 ARG A N 1
ATOM 1424 C CA . ARG A 1 180 ? -22.030 0.359 2.909 1.00 58.47 180 ARG A CA 1
ATOM 1425 C C . ARG A 1 180 ? -21.954 1.427 1.815 1.00 58.47 180 ARG A C 1
ATOM 1427 O O . ARG A 1 180 ? -22.953 1.660 1.140 1.00 58.47 180 ARG A O 1
ATOM 1434 N N . MET A 1 181 ? -20.792 2.054 1.643 1.00 58.22 181 MET A N 1
ATOM 1435 C CA . MET A 1 181 ? -20.546 2.970 0.526 1.00 58.22 181 MET A CA 1
ATOM 1436 C C . MET A 1 181 ? -19.819 2.208 -0.582 1.00 58.22 181 MET A C 1
ATOM 1438 O O . MET A 1 181 ? -18.750 1.649 -0.335 1.00 58.22 181 MET A O 1
ATOM 1442 N N . ASP A 1 182 ? -20.396 2.171 -1.783 1.00 57.25 182 ASP A N 1
ATOM 1443 C CA . ASP A 1 182 ? -19.695 1.655 -2.957 1.00 57.25 182 ASP A CA 1
ATOM 1444 C C . ASP A 1 182 ? -18.590 2.636 -3.361 1.00 57.25 182 ASP A C 1
ATOM 1446 O O . ASP A 1 182 ? -18.796 3.841 -3.491 1.00 57.25 182 ASP A O 1
ATOM 1450 N N . THR A 1 183 ? -17.379 2.104 -3.504 1.00 58.62 183 THR A N 1
ATOM 1451 C CA . THR A 1 183 ? -16.130 2.864 -3.622 1.00 58.62 183 THR A CA 1
ATOM 1452 C C . THR A 1 183 ? -15.792 3.289 -5.054 1.00 58.62 183 THR A C 1
ATOM 1454 O O . THR A 1 183 ? -14.639 3.615 -5.324 1.00 58.62 183 THR A O 1
ATOM 1457 N N . GLU A 1 184 ? -16.740 3.235 -5.994 1.00 54.34 184 GLU A N 1
ATOM 1458 C CA . GLU A 1 184 ? -16.460 3.395 -7.434 1.00 54.34 184 GLU A CA 1
ATOM 1459 C C . GLU A 1 184 ? -15.898 4.783 -7.803 1.00 54.34 184 GLU A C 1
ATOM 1461 O O . GLU A 1 184 ? -15.147 4.904 -8.767 1.00 54.34 184 GLU A O 1
ATOM 1466 N N . GLU A 1 185 ? -16.149 5.816 -6.993 1.00 59.97 185 GLU A N 1
ATOM 1467 C CA . GLU A 1 185 ? -15.651 7.181 -7.237 1.00 59.97 185 GLU A CA 1
ATOM 1468 C C . GLU A 1 185 ? -14.295 7.499 -6.568 1.00 59.97 185 GLU A C 1
ATOM 1470 O O . GLU A 1 185 ? -13.700 8.540 -6.848 1.00 59.97 185 GLU A O 1
ATOM 1475 N N . LEU A 1 186 ? -13.760 6.620 -5.707 1.00 63.84 186 LEU A N 1
ATOM 1476 C CA . LEU A 1 186 ? -12.603 6.936 -4.843 1.00 63.84 186 LEU A CA 1
ATOM 1477 C C . LEU A 1 186 ? -11.266 7.100 -5.570 1.00 63.84 186 LEU A C 1
ATOM 1479 O O . LEU A 1 186 ? -10.329 7.674 -5.017 1.00 63.84 186 LEU A O 1
ATOM 1483 N N . PHE A 1 187 ? -11.169 6.601 -6.798 1.00 68.56 187 PHE A N 1
ATOM 1484 C CA . PHE A 1 187 ? -9.927 6.600 -7.572 1.00 68.56 187 PHE A CA 1
ATOM 1485 C C . PHE A 1 187 ? -9.897 7.646 -8.689 1.00 68.56 187 PHE A C 1
ATOM 1487 O O . PHE A 1 187 ? -8.930 7.737 -9.453 1.00 68.56 187 PHE A O 1
ATOM 1494 N N . ILE A 1 188 ? -10.941 8.470 -8.788 1.00 65.81 188 ILE A N 1
ATOM 1495 C CA . ILE A 1 188 ? -11.008 9.549 -9.768 1.00 65.81 188 ILE A CA 1
ATOM 1496 C C . ILE A 1 188 ? -10.030 10.652 -9.343 1.00 65.81 188 ILE A C 1
ATOM 1498 O O . ILE A 1 188 ? -10.068 11.145 -8.221 1.00 65.81 188 ILE A O 1
ATOM 1502 N N . ASN A 1 189 ? -9.142 11.052 -10.256 1.00 71.12 189 ASN A N 1
ATOM 1503 C CA . ASN A 1 189 ? -8.188 12.157 -10.073 1.00 71.12 189 ASN A CA 1
ATOM 1504 C C . ASN A 1 189 ? -7.200 12.021 -8.901 1.00 71.12 189 ASN A C 1
ATOM 1506 O O . ASN A 1 189 ? -6.608 13.013 -8.481 1.00 71.12 189 ASN A O 1
ATOM 1510 N N . VAL A 1 190 ? -6.946 10.802 -8.424 1.00 83.19 190 VAL A N 1
ATOM 1511 C CA . VAL A 1 190 ? -5.881 10.555 -7.448 1.00 83.19 190 VAL A CA 1
ATOM 1512 C C . VAL A 1 190 ? -4.518 10.881 -8.072 1.00 83.19 190 VAL A C 1
ATOM 1514 O O . VAL A 1 190 ? -4.190 10.400 -9.169 1.00 83.19 190 VAL A O 1
ATOM 1517 N N . THR A 1 191 ? -3.741 11.718 -7.381 1.00 86.38 191 THR A N 1
ATOM 1518 C CA . THR A 1 191 ? -2.400 12.158 -7.780 1.00 86.38 191 THR A CA 1
ATOM 1519 C C . THR A 1 191 ? -1.356 11.729 -6.759 1.00 86.38 191 THR A C 1
ATOM 1521 O O . THR A 1 191 ? -1.617 11.614 -5.564 1.00 86.38 191 THR A O 1
ATOM 1524 N N . LYS A 1 192 ? -0.148 11.473 -7.263 1.00 88.69 192 LYS A N 1
ATOM 1525 C CA . LYS A 1 192 ? 1.017 11.150 -6.443 1.00 88.69 192 LYS A CA 1
ATOM 1526 C C . LYS A 1 192 ? 1.415 12.392 -5.630 1.00 88.69 192 LYS A C 1
ATOM 1528 O O . LYS A 1 192 ? 1.515 13.460 -6.239 1.00 88.69 192 LYS A O 1
ATOM 1533 N N . PRO A 1 193 ? 1.688 12.296 -4.316 1.00 91.94 193 PRO A N 1
ATOM 1534 C CA . PRO A 1 193 ? 2.218 13.433 -3.565 1.00 91.94 193 PRO A CA 1
ATOM 1535 C C . PRO A 1 193 ? 3.600 13.804 -4.103 1.00 91.94 193 PRO A C 1
ATOM 1537 O O . PRO A 1 193 ? 4.365 12.909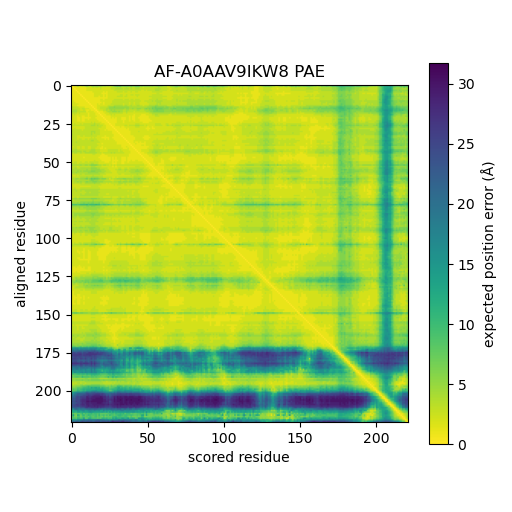 -4.434 1.00 91.94 193 PRO A O 1
ATOM 1540 N N . GLU A 1 194 ? 3.978 15.082 -4.153 1.00 90.88 194 GLU A N 1
ATOM 1541 C CA . GLU A 1 194 ? 5.331 15.481 -4.596 1.00 90.88 194 GLU A CA 1
ATOM 1542 C C . GLU A 1 194 ? 6.433 14.897 -3.703 1.00 90.88 194 GLU A C 1
ATOM 1544 O O . GLU A 1 194 ? 7.523 14.555 -4.166 1.00 90.88 194 GLU A O 1
ATOM 1549 N N . LYS A 1 195 ? 6.143 14.777 -2.403 1.00 92.00 195 LYS A N 1
ATOM 1550 C CA . LYS A 1 195 ? 7.061 14.222 -1.416 1.00 92.00 195 LYS A CA 1
ATOM 1551 C C . LYS A 1 195 ? 6.348 13.330 -0.415 1.00 92.00 195 LYS A C 1
ATOM 1553 O O . LYS A 1 195 ? 5.186 13.553 -0.099 1.00 92.00 195 LYS A O 1
ATOM 1558 N N . PHE A 1 196 ? 7.078 12.382 0.159 1.00 92.50 196 PHE A N 1
ATOM 1559 C CA . PHE A 1 196 ? 6.594 11.521 1.237 1.00 92.50 196 PHE A CA 1
ATOM 1560 C C . PHE A 1 196 ? 7.574 11.480 2.409 1.00 92.50 196 PHE A C 1
ATOM 1562 O O . PHE A 1 196 ? 8.782 11.651 2.238 1.00 92.50 196 PHE A O 1
ATOM 1569 N N . LEU A 1 197 ? 7.055 11.246 3.613 1.00 89.69 197 LEU A N 1
ATOM 1570 C CA . LEU A 1 197 ? 7.850 11.109 4.824 1.00 89.69 197 LEU A CA 1
ATOM 1571 C C . LEU A 1 197 ? 8.629 9.790 4.791 1.00 89.69 197 LEU A C 1
ATOM 1573 O O . LEU A 1 197 ? 8.073 8.702 4.931 1.00 89.69 197 LEU A O 1
ATOM 1577 N N . CYS A 1 198 ? 9.938 9.886 4.643 1.00 86.25 198 CYS A N 1
ATOM 1578 C CA . CYS A 1 198 ? 10.849 8.762 4.734 1.00 86.25 198 CYS A CA 1
ATOM 1579 C C . CYS A 1 198 ? 11.237 8.509 6.189 1.00 86.25 198 CYS A C 1
ATOM 1581 O O . CYS A 1 198 ? 11.626 9.435 6.906 1.00 86.25 198 CYS A O 1
ATOM 1583 N N . GLU A 1 199 ? 11.213 7.240 6.583 1.00 81.75 199 GLU A N 1
ATOM 1584 C CA . GLU A 1 199 ? 11.824 6.741 7.814 1.00 81.75 199 GLU A CA 1
ATOM 1585 C C . GLU A 1 199 ? 12.994 5.833 7.405 1.00 81.75 199 GLU A C 1
ATOM 1587 O O . GLU A 1 199 ? 12.779 4.658 7.104 1.00 81.75 199 GLU A O 1
ATOM 1592 N N . PRO A 1 200 ? 14.216 6.389 7.279 1.00 75.44 200 PRO A N 1
ATOM 1593 C CA . PRO A 1 200 ? 15.374 5.672 6.756 1.00 75.44 200 PRO A CA 1
ATOM 1594 C C . PRO A 1 200 ? 15.661 4.383 7.535 1.00 75.44 200 PRO A C 1
ATOM 1596 O O . PRO A 1 200 ? 15.939 4.422 8.734 1.00 75.44 200 PRO A O 1
ATOM 1599 N N . LEU A 1 201 ? 15.667 3.250 6.838 1.00 71.00 201 LEU A N 1
ATOM 1600 C CA . LEU A 1 201 ? 16.273 2.016 7.315 1.00 71.00 201 LEU A CA 1
ATOM 1601 C C . LEU A 1 201 ? 17.795 2.149 7.218 1.00 71.00 201 LEU A C 1
ATOM 1603 O O . LEU A 1 201 ? 18.345 2.766 6.300 1.00 71.00 201 LEU A O 1
ATOM 1607 N N . ASN A 1 202 ? 18.498 1.581 8.191 1.00 58.38 202 ASN A N 1
ATOM 1608 C CA . ASN A 1 202 ? 19.951 1.600 8.196 1.00 58.38 202 ASN A CA 1
ATOM 1609 C C . ASN A 1 202 ? 20.492 0.712 7.055 1.00 58.38 202 ASN A C 1
ATOM 1611 O O . ASN A 1 202 ? 20.270 -0.497 7.063 1.00 58.38 202 ASN A O 1
ATOM 1615 N N . LEU A 1 203 ? 21.207 1.303 6.090 1.00 53.38 203 LEU A N 1
ATOM 1616 C CA . LEU A 1 203 ? 21.805 0.585 4.952 1.00 53.38 203 LEU A CA 1
ATOM 1617 C C . LEU A 1 203 ? 22.961 -0.348 5.364 1.00 53.38 203 LEU A C 1
ATOM 1619 O O . LEU A 1 203 ? 23.338 -1.232 4.600 1.00 53.38 203 LEU A O 1
ATOM 1623 N N . SER A 1 204 ? 23.507 -0.180 6.571 1.00 48.81 204 SER A N 1
ATOM 1624 C CA . SER A 1 204 ? 24.531 -1.035 7.168 1.00 48.81 204 SER A CA 1
ATOM 1625 C C . SER A 1 204 ? 24.088 -1.423 8.576 1.00 48.81 204 SER A C 1
ATOM 1627 O O . SER A 1 204 ? 24.295 -0.684 9.537 1.00 48.81 204 SER A O 1
ATOM 1629 N N . SER A 1 205 ? 23.453 -2.585 8.742 1.00 44.06 205 SER A N 1
ATOM 1630 C CA . SER A 1 205 ? 23.059 -3.090 10.063 1.00 44.06 205 SER A CA 1
ATOM 1631 C C . SER A 1 205 ? 24.275 -3.519 10.906 1.00 44.06 205 SER A C 1
ATOM 1633 O O . SER A 1 205 ? 24.484 -4.694 11.186 1.00 44.06 205 SER A O 1
ATOM 1635 N N . THR A 1 206 ? 25.059 -2.537 11.340 1.00 33.75 206 THR A N 1
ATOM 1636 C CA . THR A 1 206 ? 25.862 -2.512 12.562 1.00 33.75 206 THR A CA 1
ATOM 1637 C C . THR A 1 206 ? 25.605 -1.157 13.226 1.00 33.75 206 THR A C 1
ATOM 1639 O O . THR A 1 206 ? 26.402 -0.242 13.089 1.00 33.75 206 THR A O 1
ATOM 1642 N N . ASN A 1 207 ? 24.423 -1.004 13.833 1.00 42.66 207 ASN A N 1
ATOM 1643 C CA . ASN A 1 207 ? 24.006 -0.080 14.909 1.00 42.66 207 ASN A CA 1
ATOM 1644 C C . ASN A 1 207 ? 24.658 1.308 15.153 1.00 42.66 207 ASN A C 1
ATOM 1646 O O . ASN A 1 207 ? 24.403 1.871 16.210 1.00 42.66 207 ASN A O 1
ATOM 1650 N N . LEU A 1 208 ? 25.411 1.934 14.246 1.00 42.22 208 LEU A N 1
ATOM 1651 C CA . LEU A 1 208 ? 25.975 3.274 14.449 1.00 42.22 208 LEU A CA 1
ATOM 1652 C C . LEU A 1 208 ? 26.152 4.018 13.112 1.00 42.22 208 LEU A C 1
ATOM 1654 O O . LEU A 1 208 ? 27.236 4.040 12.538 1.00 42.22 208 LEU A O 1
ATOM 1658 N N . HIS A 1 209 ? 25.104 4.700 12.639 1.00 38.53 209 HIS A N 1
ATOM 1659 C CA . HIS A 1 209 ? 25.298 5.929 11.862 1.00 38.53 209 HIS A CA 1
ATOM 1660 C C . HIS A 1 209 ? 24.281 6.988 12.329 1.00 38.53 209 HIS A C 1
ATOM 1662 O O . HIS A 1 209 ? 23.079 6.807 12.136 1.00 38.53 209 HIS A O 1
ATOM 1668 N N . PRO A 1 210 ? 24.716 8.079 12.984 1.00 40.00 210 PRO A N 1
ATOM 1669 C CA . PRO A 1 210 ? 23.840 8.842 13.877 1.00 40.00 210 PRO A CA 1
ATOM 1670 C C . PRO A 1 210 ? 22.875 9.847 13.222 1.00 40.00 210 PRO A C 1
ATOM 1672 O O . PRO A 1 210 ? 22.116 10.476 13.952 1.00 40.00 210 PRO A O 1
ATOM 1675 N N . PHE A 1 211 ? 22.835 10.029 11.892 1.00 45.38 211 PHE A N 1
ATOM 1676 C CA . PHE A 1 211 ? 22.007 11.098 11.299 1.00 45.38 211 PHE A CA 1
ATOM 1677 C C . PHE A 1 211 ? 21.473 10.822 9.881 1.00 45.38 211 PHE A C 1
ATOM 1679 O O . PHE A 1 211 ? 21.892 11.461 8.921 1.00 45.38 211 PHE A O 1
ATOM 1686 N N . ARG A 1 212 ? 20.451 9.971 9.735 1.00 53.59 212 ARG A N 1
ATOM 1687 C CA . ARG A 1 212 ? 19.439 10.190 8.682 1.00 53.59 212 ARG A CA 1
ATOM 1688 C C . ARG A 1 212 ? 18.099 10.435 9.366 1.00 53.59 212 ARG A C 1
ATOM 1690 O O . ARG A 1 212 ? 17.405 9.500 9.744 1.00 53.59 212 ARG A O 1
ATOM 1697 N N . LYS A 1 213 ? 17.805 11.710 9.634 1.00 60.16 213 LYS A N 1
ATOM 1698 C CA . LYS A 1 213 ? 16.554 12.125 10.284 1.00 60.16 213 LYS A CA 1
ATOM 1699 C C . LYS A 1 213 ? 15.372 11.835 9.359 1.00 60.16 213 LYS A C 1
ATOM 1701 O O . LYS A 1 213 ? 15.521 11.901 8.139 1.00 60.16 213 LYS A O 1
ATOM 1706 N N . GLN A 1 214 ? 14.211 11.557 9.950 1.00 67.88 214 GLN A N 1
ATOM 1707 C CA . GLN A 1 214 ? 12.946 11.554 9.220 1.00 67.88 214 GLN A CA 1
ATOM 1708 C C . GLN A 1 214 ? 12.823 12.858 8.425 1.00 67.88 214 GLN A C 1
ATOM 1710 O O . GLN A 1 214 ? 13.052 13.944 8.963 1.00 67.88 214 GLN A O 1
ATOM 1715 N N . ALA A 1 215 ? 12.517 12.745 7.138 1.00 71.69 215 ALA A N 1
ATOM 1716 C CA . ALA A 1 215 ? 12.448 13.879 6.225 1.00 71.69 215 ALA A CA 1
ATOM 1717 C C . ALA A 1 215 ? 11.487 13.569 5.079 1.00 71.69 215 ALA A C 1
ATOM 1719 O O . ALA A 1 215 ? 11.151 12.410 4.846 1.00 71.69 215 ALA A O 1
ATOM 1720 N N . TYR A 1 216 ? 11.065 14.600 4.355 1.00 80.50 216 TYR A N 1
ATOM 1721 C CA . TYR A 1 216 ? 10.276 14.441 3.138 1.00 80.50 216 TYR A CA 1
ATOM 1722 C C . TYR A 1 216 ? 11.199 14.226 1.932 1.00 80.50 216 TYR A C 1
ATOM 1724 O O . TYR A 1 216 ? 12.106 15.029 1.714 1.00 80.50 216 TYR A O 1
ATOM 1732 N N . TRP A 1 217 ? 10.959 13.168 1.157 1.00 82.31 217 TRP A N 1
ATOM 1733 C CA . TRP A 1 217 ? 11.737 12.785 -0.031 1.00 82.31 217 TRP A CA 1
ATOM 1734 C C . TRP A 1 217 ? 10.869 12.803 -1.277 1.00 82.31 217 TRP A C 1
ATOM 1736 O O . TRP A 1 217 ? 9.656 12.642 -1.171 1.00 82.31 217 TRP A O 1
ATOM 1746 N N . SER A 1 218 ? 11.501 13.000 -2.433 1.00 81.69 218 SER A N 1
ATOM 1747 C CA . SER A 1 218 ? 10.843 13.024 -3.739 1.00 81.69 218 SER A CA 1
ATOM 1748 C C . SER A 1 218 ? 10.090 11.722 -4.006 1.00 81.69 218 SER A C 1
ATOM 1750 O O . SER A 1 218 ? 10.600 10.622 -3.776 1.00 81.69 218 SER A O 1
ATOM 1752 N N . SER A 1 219 ? 8.861 11.843 -4.499 1.00 78.19 219 SER A N 1
ATOM 1753 C CA . SER A 1 219 ? 8.124 10.707 -5.055 1.00 78.19 219 SER A CA 1
ATOM 1754 C C . SER A 1 219 ? 8.463 10.455 -6.529 1.00 78.19 219 SER A C 1
ATOM 1756 O O . SER A 1 219 ? 8.039 9.443 -7.085 1.00 78.19 219 SER A O 1
ATOM 1758 N N . THR A 1 220 ? 9.195 11.368 -7.175 1.00 71.06 220 THR A N 1
ATOM 1759 C CA . THR A 1 220 ? 9.604 11.353 -8.586 1.00 71.06 220 THR A CA 1
ATOM 1760 C C . THR A 1 220 ? 11.129 11.353 -8.673 1.00 71.06 220 THR A C 1
ATOM 1762 O O . THR A 1 220 ? 11.721 12.412 -8.851 1.00 71.06 220 THR A O 1
ATOM 1765 N N . ASP A 1 221 ? 11.746 10.183 -8.540 1.00 57.03 221 ASP A N 1
ATOM 1766 C CA . ASP A 1 221 ? 13.119 9.938 -9.002 1.00 57.03 221 ASP A CA 1
ATOM 1767 C C . ASP A 1 221 ? 13.107 8.630 -9.792 1.00 57.03 221 ASP A C 1
ATOM 1769 O O . ASP A 1 221 ? 12.391 7.707 -9.313 1.00 57.03 221 ASP A O 1
#

Foldseek 3Di:
DFVVVQVVCVCCQVVVDPDFKDKDAALKDWDPVLVVVQVVVQVLQAFKEAEFEADPVQFRDPQQFWFALQQETFDRGHQLNSDPDPVQSVQLLLQHWHFTLFDHHRMMMGTCCCCHVVVDGQDADDVVVPGARGHSRNVSSLSCVVVVSRRYTYGSSTYIYSDPVVRVVNNVRSDDPDDHDDCSCVRPPRDHHQWHWGDHDDPDPPPDDPDPDTDIDGSHD